Protein AF-A0A165P444-F1 (afdb_monomer_lite)

Radius of gyration: 19.52 Å; chains: 1; bounding box: 48×41×63 Å

Secondary structure (DSSP, 8-state):
---------SSPPP-PPTT--TTTTS-SS-S---PPPPPPTT------EEEEEEEEEEEE--SS-EEESS--PBEE--PPTTPPPPPP-SEEES-HHHHH-TT-TTHHHHHHHHHH-TT--GGG-SEEEEHHHHHHHHHHHHHTTSTTSS---EEEEEEETTEEEEEEE-S-SEEE--STTGGGHHHHHHHHEE-TTS-STTEEEEEEEEEEEETTEEEEEEEE--B-

Foldseek 3Di:
DDDDDPPPQPQDFPCPDQPDDQQPPHDPDDPDDDDQDDDPDPDDDFDWDDKDFQWKWFFWRDPAGDIDTRHAAWAFPPDDPPDDFDFADFKDFPQVLCRRPVPCSCVVVVVNNCVHPVPDDPVQAAEEEAPVLVVLVVQSNVQRPDVPSHDDWDWDWDDDNNHIYTHTDDSDRMDTDPDRCVRRVVRCLVVRTAGPVRDPNTGDWMKIWIWIDGPNGIYTYIDTDSHD

Sequence (228 aa):
MSGYTAHQSRLRPPQFALDEDVFIGLENRPIRHFAVPEAPGATRQRYLAGLQTVSSYSWIDAEVPTIAVPGMPRVWTDPPPGIALERDGNEAVKDQNTLMTPRFPLLALVASVRAYRPNFAFNEVNIVTTRNSLRKLLRFIRGSGRPGAVADFRLDVDVTGKSVLLTRRELRIVEHYKSRSMRVAQSFERVCTLPADGDYATHMSHHRVVKYRFGGLNILMRFETDAC

pLDDT: mean 83.0, std 17.08, range [27.23, 98.62]

Organism: NCBI:txid1314781

Structure (mmCIF, N/CA/C/O backbone):
data_AF-A0A165P444-F1
#
_entry.id   AF-A0A165P444-F1
#
loop_
_atom_site.group_PDB
_atom_site.id
_atom_site.type_symbol
_atom_site.label_atom_id
_atom_site.label_alt_id
_atom_site.label_comp_id
_atom_site.label_asym_id
_atom_site.label_entity_id
_atom_site.label_seq_id
_atom_site.pdbx_PDB_ins_code
_atom_site.Cartn_x
_atom_site.Cartn_y
_atom_site.Cartn_z
_atom_site.occupancy
_atom_site.B_iso_or_equiv
_atom_site.auth_seq_id
_atom_site.auth_comp_id
_atom_site.auth_asym_id
_atom_site.auth_atom_id
_atom_site.pdbx_PDB_model_num
ATOM 1 N N . MET A 1 1 ? 18.717 4.086 -33.364 1.00 29.91 1 MET A N 1
ATOM 2 C CA . MET A 1 1 ? 18.305 5.288 -32.607 1.00 29.91 1 MET A CA 1
ATOM 3 C C . MET A 1 1 ? 16.788 5.334 -32.602 1.00 29.91 1 MET A C 1
ATOM 5 O O . MET A 1 1 ? 16.202 5.804 -33.563 1.00 29.91 1 MET A O 1
ATOM 9 N N . SER A 1 2 ? 16.161 4.760 -31.579 1.00 27.23 2 SER A N 1
ATOM 10 C CA . SER A 1 2 ? 14.713 4.839 -31.375 1.00 27.23 2 SER A CA 1
ATOM 11 C C . SER A 1 2 ? 14.513 5.573 -30.059 1.00 27.23 2 SER A C 1
ATOM 13 O O . SER A 1 2 ? 14.797 5.021 -29.000 1.00 27.23 2 SER A O 1
ATOM 15 N N . GLY A 1 3 ? 14.159 6.855 -30.139 1.00 28.25 3 GLY A N 1
ATOM 16 C CA . GLY A 1 3 ? 13.828 7.657 -28.969 1.00 28.25 3 GLY A CA 1
ATOM 17 C C . GLY A 1 3 ? 12.508 7.163 -28.398 1.00 28.25 3 GLY A C 1
ATOM 18 O O . GLY A 1 3 ? 11.485 7.258 -29.070 1.00 28.25 3 GLY A O 1
ATOM 19 N N . TYR A 1 4 ? 12.539 6.602 -27.192 1.00 33.53 4 TYR A N 1
ATOM 20 C CA . TYR A 1 4 ? 11.337 6.134 -26.516 1.00 33.53 4 TYR A CA 1
ATOM 21 C C . TYR A 1 4 ? 10.953 7.132 -25.429 1.00 33.53 4 TYR A C 1
ATOM 23 O O . TYR A 1 4 ? 11.637 7.302 -24.419 1.00 33.53 4 TYR A O 1
ATOM 31 N N . THR A 1 5 ? 9.874 7.853 -25.708 1.00 29.03 5 THR A N 1
ATOM 32 C CA . THR A 1 5 ? 9.229 8.818 -24.827 1.00 29.03 5 THR A CA 1
ATOM 33 C C . THR A 1 5 ? 8.802 8.108 -23.549 1.00 29.03 5 THR A C 1
ATOM 35 O O . THR A 1 5 ? 8.165 7.058 -23.605 1.00 29.03 5 THR A O 1
ATOM 38 N N . ALA A 1 6 ? 9.142 8.675 -22.391 1.00 32.75 6 ALA A N 1
ATOM 39 C CA . ALA A 1 6 ? 8.605 8.223 -21.117 1.00 32.75 6 ALA A CA 1
ATOM 40 C C . ALA A 1 6 ? 7.076 8.144 -21.237 1.00 32.75 6 ALA A C 1
ATOM 42 O O . ALA A 1 6 ? 6.427 9.173 -21.433 1.00 32.75 6 ALA A O 1
ATOM 43 N N . HIS A 1 7 ? 6.508 6.939 -21.144 1.00 38.91 7 HIS A N 1
ATOM 44 C CA . HIS A 1 7 ? 5.069 6.757 -20.981 1.00 38.91 7 HIS A CA 1
ATOM 45 C C . HIS A 1 7 ? 4.691 7.266 -19.588 1.00 38.91 7 HIS A C 1
ATOM 47 O O . HIS A 1 7 ? 4.503 6.515 -18.635 1.00 38.91 7 HIS A O 1
ATOM 53 N N . GLN A 1 8 ? 4.633 8.591 -19.463 1.00 40.06 8 GLN A N 1
ATOM 54 C CA . GLN A 1 8 ? 3.798 9.246 -18.479 1.00 40.06 8 GLN A CA 1
ATOM 55 C C . GLN A 1 8 ? 2.385 8.736 -18.744 1.00 40.06 8 GLN A C 1
ATOM 57 O O . GLN A 1 8 ? 1.903 8.799 -19.876 1.00 40.06 8 GLN A O 1
ATOM 62 N N . SER A 1 9 ? 1.753 8.177 -17.716 1.00 43.50 9 SER A N 1
ATOM 63 C CA . SER A 1 9 ? 0.341 7.817 -17.742 1.00 43.50 9 SER A CA 1
ATOM 64 C C . SER A 1 9 ? -0.457 8.896 -18.477 1.00 43.50 9 SER A C 1
ATOM 66 O O . SER A 1 9 ? -0.337 10.075 -18.142 1.00 43.50 9 SER A O 1
ATOM 68 N N . ARG A 1 10 ? -1.295 8.517 -19.455 1.00 46.09 10 ARG A N 1
ATOM 69 C CA . ARG A 1 10 ? -2.181 9.469 -20.167 1.00 46.09 10 ARG A CA 1
ATOM 70 C C . ARG A 1 10 ? -3.089 10.249 -19.209 1.00 46.09 10 ARG A C 1
ATOM 72 O O . ARG A 1 10 ? -3.616 11.304 -19.550 1.00 46.09 10 ARG A O 1
ATOM 79 N N . LEU A 1 11 ? -3.237 9.740 -17.991 1.00 44.47 11 LEU A N 1
ATOM 80 C CA . LEU A 1 11 ? -3.833 10.423 -16.861 1.00 44.47 11 LEU A CA 1
ATOM 81 C C . LEU A 1 11 ? -2.859 11.487 -16.341 1.00 44.47 11 LEU A C 1
ATOM 83 O O . LEU A 1 11 ? -1.896 11.182 -15.633 1.00 44.47 11 LEU A O 1
ATOM 87 N N . ARG A 1 12 ? -3.132 12.755 -16.678 1.00 43.25 12 ARG A N 1
ATOM 88 C CA . ARG A 1 12 ? -2.560 13.877 -15.928 1.00 43.25 12 ARG A CA 1
ATOM 89 C C . ARG A 1 12 ? -2.976 13.702 -14.467 1.00 43.25 12 ARG A C 1
ATOM 91 O O . ARG A 1 12 ? -4.163 13.464 -14.221 1.00 43.25 12 ARG A O 1
ATOM 98 N N . PRO A 1 13 ? -2.053 13.834 -13.499 1.00 44.84 13 PRO A N 1
ATOM 99 C CA . PRO A 1 13 ? -2.452 13.947 -12.110 1.00 44.84 13 PRO A CA 1
ATOM 100 C C . PRO A 1 13 ? -3.515 15.035 -12.005 1.00 44.84 13 PRO A C 1
ATOM 102 O O . PRO A 1 13 ? -3.372 16.067 -12.672 1.00 44.84 13 PRO A O 1
ATOM 105 N N . PRO A 1 14 ? -4.570 14.848 -11.194 1.00 43.53 14 PRO A N 1
ATOM 106 C CA . PRO A 1 14 ? -5.369 15.991 -10.798 1.00 43.53 14 PRO A CA 1
ATOM 107 C C . PRO A 1 14 ? -4.390 17.056 -10.301 1.00 43.53 14 PRO A C 1
ATOM 109 O O . PRO A 1 14 ? -3.465 16.730 -9.549 1.00 43.53 14 PRO A O 1
ATOM 112 N N . GLN A 1 15 ? -4.559 18.300 -10.749 1.00 41.94 15 GLN A N 1
ATOM 113 C CA . GLN A 1 15 ? -3.920 19.448 -10.114 1.00 41.94 15 GLN A CA 1
ATOM 114 C C . GLN A 1 15 ? -4.502 19.549 -8.701 1.00 41.94 15 GLN A C 1
ATOM 116 O O . GLN A 1 15 ? -5.417 20.319 -8.436 1.00 41.94 15 GLN A O 1
ATOM 121 N N . PHE A 1 16 ? -4.014 18.711 -7.791 1.00 43.66 16 PHE A N 1
ATOM 122 C CA . PHE A 1 16 ? -4.037 19.050 -6.385 1.00 43.66 16 PHE A CA 1
ATOM 123 C C . PHE A 1 16 ? -3.114 20.247 -6.269 1.00 43.66 16 PHE A C 1
ATOM 125 O O . PHE A 1 16 ? -1.981 20.194 -6.762 1.00 43.66 16 PHE A O 1
ATOM 132 N N . ALA A 1 17 ? -3.663 21.346 -5.757 1.00 41.62 17 ALA A N 1
ATOM 133 C CA . ALA A 1 17 ? -2.942 22.591 -5.627 1.00 41.62 17 ALA A CA 1
ATOM 134 C C . ALA A 1 17 ? -1.593 22.287 -4.973 1.00 41.62 17 ALA A C 1
ATOM 136 O O . ALA A 1 17 ? -1.495 21.608 -3.952 1.00 41.62 17 ALA A O 1
ATOM 137 N N . LEU A 1 18 ? -0.532 22.709 -5.648 1.00 41.62 18 LEU A N 1
ATOM 138 C CA . LEU A 1 18 ? 0.793 22.714 -5.064 1.00 41.62 18 LEU A CA 1
ATOM 139 C C . LEU A 1 18 ? 0.696 23.617 -3.825 1.00 41.62 18 LEU A C 1
ATOM 141 O O . LEU A 1 18 ? 0.193 24.729 -3.942 1.00 41.62 18 LEU A O 1
ATOM 145 N N . ASP A 1 19 ? 1.134 23.095 -2.675 1.00 44.53 19 ASP A N 1
ATOM 146 C CA . ASP A 1 19 ? 1.274 23.777 -1.369 1.00 44.53 19 ASP A CA 1
ATOM 147 C C . ASP A 1 19 ? 0.205 23.495 -0.295 1.00 44.53 19 ASP A C 1
ATOM 149 O O . ASP A 1 19 ? -0.117 24.353 0.523 1.00 44.53 19 ASP A O 1
ATOM 153 N N . GLU A 1 20 ? -0.303 22.264 -0.219 1.00 55.62 20 GLU A N 1
ATOM 154 C CA . GLU A 1 20 ? -1.231 21.886 0.853 1.00 55.62 20 GLU A CA 1
ATOM 155 C C . GLU A 1 20 ? -0.499 21.506 2.151 1.00 55.62 20 GLU A C 1
ATOM 157 O O . GLU A 1 20 ? 0.340 20.604 2.196 1.00 55.62 20 GLU A O 1
ATOM 162 N N . ASP A 1 21 ? -0.847 22.208 3.225 1.00 74.38 21 ASP A N 1
ATOM 163 C CA . ASP A 1 21 ? -0.636 21.793 4.608 1.00 74.38 21 ASP A CA 1
ATOM 164 C C . ASP A 1 21 ? -1.377 20.461 4.870 1.00 74.38 21 ASP A C 1
ATOM 166 O O . ASP A 1 21 ? -2.453 20.210 4.315 1.00 74.38 21 ASP A O 1
ATOM 170 N N . VAL A 1 22 ? -0.845 19.602 5.749 1.00 82.44 22 VAL A N 1
ATOM 171 C CA . VAL A 1 22 ? -1.516 18.357 6.169 1.00 82.44 22 VAL A CA 1
ATOM 172 C C . VAL A 1 22 ? -2.916 18.622 6.728 1.00 82.44 22 VAL A C 1
ATOM 174 O O . VAL A 1 22 ? -3.758 17.724 6.698 1.00 82.44 22 VAL A O 1
ATOM 177 N N . PHE A 1 23 ? -3.188 19.847 7.181 1.00 86.06 23 PHE A N 1
ATOM 178 C CA . PHE A 1 23 ? -4.468 20.274 7.736 1.00 86.06 23 PHE A CA 1
ATOM 179 C C . PHE A 1 23 ? -5.518 20.733 6.711 1.00 86.06 23 PHE A C 1
ATOM 181 O O . PHE A 1 23 ? -6.617 21.103 7.117 1.00 86.06 23 PHE A O 1
ATOM 188 N N . ILE A 1 24 ? -5.258 20.691 5.399 1.00 84.75 24 ILE A N 1
ATOM 189 C CA . ILE A 1 24 ? -6.220 21.212 4.412 1.00 84.75 24 ILE A CA 1
ATOM 190 C C . ILE A 1 24 ? -7.625 20.591 4.531 1.00 84.75 24 ILE A C 1
ATOM 192 O O . ILE A 1 24 ? -7.795 19.372 4.599 1.00 84.75 24 ILE A O 1
ATOM 196 N N . GLY A 1 25 ? -8.663 21.428 4.525 1.00 85.38 25 GLY A N 1
ATOM 197 C CA . GLY A 1 25 ? -10.053 20.973 4.636 1.00 85.38 25 GLY A CA 1
ATOM 198 C C . GLY A 1 25 ? -10.421 20.404 6.012 1.00 85.38 25 GLY A C 1
ATOM 199 O O . GLY A 1 25 ? -11.484 19.802 6.144 1.00 85.38 25 GLY A O 1
ATOM 200 N N . LEU A 1 26 ? -9.557 20.569 7.018 1.00 88.31 26 LEU A N 1
ATOM 201 C CA . LEU A 1 26 ? -9.871 20.335 8.424 1.00 88.31 26 LEU A CA 1
ATOM 202 C C . LEU A 1 26 ? -10.154 21.668 9.122 1.00 88.31 26 LEU A C 1
ATOM 204 O O . LEU A 1 26 ? -9.754 22.735 8.659 1.00 88.31 26 LEU A O 1
ATOM 208 N N . GLU A 1 27 ? -10.837 21.603 10.260 1.00 89.25 27 GLU A N 1
ATOM 209 C CA . GLU A 1 27 ? -10.982 22.760 11.139 1.00 89.25 27 GLU A CA 1
ATOM 210 C C . GLU A 1 27 ? -9.622 23.173 11.726 1.00 89.25 27 GLU A C 1
ATOM 212 O O . GLU A 1 27 ? -8.783 22.330 12.047 1.00 89.25 27 GLU A O 1
ATOM 217 N N . ASN A 1 28 ? -9.428 24.477 11.942 1.00 83.50 28 ASN A N 1
ATOM 218 C CA . ASN A 1 28 ? -8.164 25.042 12.438 1.00 83.50 28 ASN A CA 1
ATOM 219 C C . ASN A 1 28 ? -7.792 24.598 13.864 1.00 83.50 28 ASN A C 1
ATOM 221 O O . ASN A 1 28 ? -6.679 24.861 14.319 1.00 83.50 28 ASN A O 1
ATOM 225 N N . ARG A 1 29 ? -8.717 23.968 14.602 1.00 89.25 29 ARG A N 1
ATOM 226 C CA . ARG A 1 29 ? -8.486 23.509 15.971 1.00 89.25 29 ARG A CA 1
ATOM 227 C C . ARG A 1 29 ? -8.644 21.990 16.061 1.00 89.25 29 ARG A C 1
ATOM 229 O O . ARG A 1 29 ? -9.708 21.470 15.736 1.00 89.25 29 ARG A O 1
ATOM 236 N N . PRO A 1 30 ? -7.634 21.266 16.569 1.00 91.56 30 PRO A N 1
ATOM 237 C CA . PRO A 1 30 ? -7.755 19.833 16.784 1.00 91.56 30 PRO A CA 1
ATOM 238 C C . PRO A 1 30 ? -8.797 19.540 17.868 1.00 91.56 30 PRO A C 1
ATOM 240 O O . PRO A 1 30 ? -8.764 20.108 18.960 1.00 91.56 30 PRO A O 1
ATOM 243 N N . ILE A 1 31 ? -9.685 18.588 17.582 1.00 93.81 31 ILE A N 1
ATOM 244 C CA . ILE A 1 31 ? -10.665 18.073 18.552 1.00 93.81 31 ILE A CA 1
ATOM 245 C C . ILE A 1 31 ? -9.950 17.359 19.707 1.00 93.81 31 ILE A C 1
ATOM 247 O O . ILE A 1 31 ? -10.400 17.387 20.853 1.00 93.81 31 ILE A O 1
ATOM 251 N N . ARG A 1 32 ? -8.831 16.687 19.410 1.00 93.06 32 ARG A N 1
ATOM 252 C CA . ARG A 1 32 ? -8.050 15.939 20.392 1.00 93.06 32 ARG A CA 1
ATOM 253 C C . ARG A 1 32 ? -6.591 15.826 19.974 1.00 93.06 32 ARG A C 1
ATOM 255 O O . ARG A 1 32 ? -6.292 15.562 18.813 1.00 93.06 32 ARG A O 1
ATOM 262 N N . HIS A 1 33 ? -5.706 15.942 20.958 1.00 89.69 33 HIS A N 1
ATOM 263 C CA . HIS A 1 33 ? -4.299 15.587 20.826 1.00 89.69 33 HIS A CA 1
ATOM 264 C C . HIS A 1 33 ? -4.051 14.207 21.427 1.00 89.69 33 HIS A C 1
ATOM 266 O O . HIS A 1 33 ? -4.553 13.892 22.507 1.00 89.69 33 HIS A O 1
ATOM 272 N N . PHE A 1 34 ? -3.252 13.401 20.738 1.00 85.31 34 PHE A N 1
ATOM 273 C CA . PHE A 1 34 ? -2.780 12.119 21.241 1.00 85.31 34 PHE A CA 1
ATOM 274 C C . PHE A 1 34 ? -1.269 12.202 21.436 1.00 85.31 34 PHE A C 1
ATOM 276 O O . PHE A 1 34 ? -0.535 12.476 20.488 1.00 85.31 34 PHE A O 1
ATOM 283 N N . ALA A 1 35 ? -0.810 11.965 22.664 1.00 83.94 35 ALA A N 1
ATOM 284 C CA . ALA A 1 35 ? 0.600 11.707 22.914 1.00 83.94 35 ALA A CA 1
ATOM 285 C C . ALA A 1 35 ? 0.969 10.317 22.379 1.00 83.94 35 ALA A C 1
ATOM 287 O O . ALA A 1 35 ? 0.102 9.445 22.251 1.00 83.94 35 ALA A O 1
ATOM 288 N N . VAL A 1 36 ? 2.252 10.093 22.084 1.00 81.88 36 VAL A N 1
ATOM 289 C CA . VAL A 1 36 ? 2.702 8.724 21.826 1.00 81.88 36 VAL A CA 1
ATOM 290 C C . VAL A 1 36 ? 2.510 7.912 23.104 1.00 81.88 36 VAL A C 1
ATOM 292 O O . VAL A 1 36 ? 2.985 8.341 24.156 1.00 81.88 36 VAL A O 1
ATOM 295 N N . PRO A 1 37 ? 1.794 6.775 23.041 1.00 77.31 37 PRO A N 1
ATOM 296 C CA . PRO A 1 37 ? 1.599 5.938 24.212 1.00 77.31 37 PRO A CA 1
ATOM 297 C C . PRO A 1 37 ? 2.946 5.458 24.749 1.00 77.31 37 PRO A C 1
ATOM 299 O O . PRO A 1 37 ? 3.805 5.044 23.965 1.00 77.31 37 PRO A O 1
ATOM 302 N N . GLU A 1 38 ? 3.111 5.452 26.071 1.00 74.56 38 GLU A N 1
ATOM 303 C CA . GLU A 1 38 ? 4.236 4.752 26.684 1.00 74.56 38 GLU A CA 1
ATOM 304 C C . GLU A 1 38 ? 4.218 3.283 26.251 1.00 74.56 38 GLU A C 1
ATOM 306 O O . GLU A 1 38 ? 3.156 2.657 26.131 1.00 74.56 38 GLU A O 1
ATOM 311 N N . ALA A 1 39 ? 5.403 2.731 25.976 1.00 69.06 39 ALA A N 1
ATOM 312 C CA . ALA A 1 39 ? 5.514 1.313 25.682 1.00 69.06 39 ALA A CA 1
ATOM 313 C C . ALA A 1 39 ? 4.955 0.542 26.889 1.00 69.06 39 ALA A C 1
ATOM 315 O O . ALA A 1 39 ? 5.426 0.768 28.005 1.00 69.06 39 ALA A O 1
ATOM 316 N N . PRO A 1 40 ? 3.966 -0.351 26.706 1.00 61.00 40 PRO A N 1
ATOM 317 C CA . PRO A 1 40 ? 3.438 -1.125 27.816 1.00 61.00 40 PRO A CA 1
ATOM 318 C C . PRO A 1 40 ? 4.590 -1.858 28.508 1.00 61.00 40 PRO A C 1
ATOM 320 O O . PRO A 1 40 ? 5.322 -2.602 27.848 1.00 61.00 40 PRO A O 1
ATOM 323 N N . GLY A 1 41 ? 4.763 -1.641 29.816 1.00 56.19 41 GLY A N 1
ATOM 324 C CA . GLY A 1 41 ? 5.715 -2.404 30.620 1.00 56.19 41 GLY A CA 1
ATOM 325 C C . GLY A 1 41 ? 5.455 -3.894 30.407 1.00 56.19 41 GLY A C 1
ATOM 326 O O . GLY A 1 41 ? 4.334 -4.348 30.631 1.00 56.19 41 GLY A O 1
ATOM 327 N N . ALA A 1 42 ? 6.451 -4.601 29.859 1.00 61.41 42 ALA A N 1
ATOM 328 C CA . ALA A 1 42 ? 6.455 -6.026 29.511 1.00 61.41 42 ALA A CA 1
ATOM 329 C C . ALA A 1 42 ? 5.056 -6.681 29.426 1.00 61.41 42 ALA A C 1
ATOM 331 O O . ALA A 1 42 ? 4.692 -7.497 30.269 1.00 61.41 42 ALA A O 1
ATOM 332 N N . THR A 1 43 ? 4.236 -6.325 28.429 1.00 55.84 43 THR A N 1
ATOM 333 C CA . THR A 1 43 ? 2.890 -6.909 28.287 1.00 55.84 43 THR A CA 1
ATOM 334 C C . THR A 1 43 ? 2.722 -7.640 26.961 1.00 55.84 43 THR A C 1
ATOM 336 O O . THR A 1 43 ? 2.952 -7.069 25.898 1.00 55.84 43 THR A O 1
ATOM 339 N N . ARG A 1 44 ? 2.312 -8.917 27.077 1.00 57.97 44 ARG A N 1
ATOM 340 C CA . ARG A 1 44 ? 1.916 -9.898 26.046 1.00 57.97 44 ARG A CA 1
ATOM 341 C C . ARG A 1 44 ? 2.372 -9.574 24.626 1.00 57.97 44 ARG A C 1
ATOM 343 O O . ARG A 1 44 ? 1.787 -8.736 23.944 1.00 57.97 44 ARG A O 1
ATOM 350 N N . GLN A 1 45 ? 3.331 -10.364 24.157 1.00 57.16 45 GLN A N 1
ATOM 351 C CA . GLN A 1 45 ? 3.761 -10.447 22.767 1.00 57.16 45 GLN A CA 1
ATOM 352 C C . GLN A 1 45 ? 2.533 -10.432 21.834 1.00 57.16 45 GLN A C 1
ATOM 354 O O . GLN A 1 45 ? 1.734 -11.368 21.786 1.00 57.16 45 GLN A O 1
ATOM 359 N N . ARG A 1 46 ? 2.312 -9.296 21.161 1.00 65.38 46 ARG A N 1
ATOM 360 C CA . ARG A 1 46 ? 1.210 -9.117 20.210 1.00 65.38 46 ARG A CA 1
ATOM 361 C C . ARG A 1 46 ? 1.669 -9.691 18.884 1.00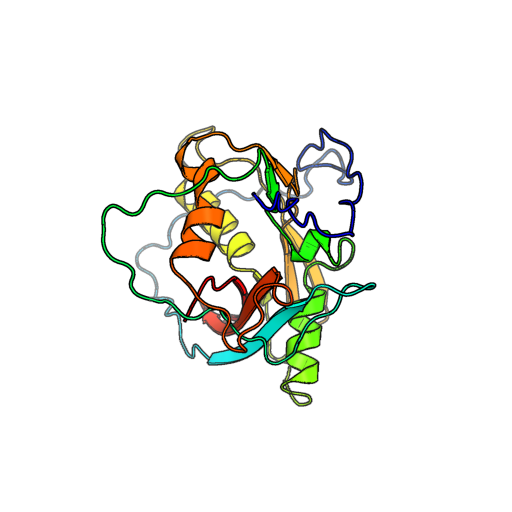 65.38 46 ARG A C 1
ATOM 363 O O . ARG A 1 46 ? 2.214 -8.977 18.047 1.00 65.38 46 ARG A O 1
ATOM 370 N N . TYR A 1 47 ? 1.508 -10.998 18.733 1.00 73.00 47 TYR A N 1
ATOM 371 C CA . TYR A 1 47 ? 1.955 -11.686 17.534 1.00 73.00 47 TYR A CA 1
ATOM 372 C C . TYR A 1 47 ? 1.149 -11.230 16.319 1.00 73.00 47 TYR A C 1
ATOM 374 O O . TYR A 1 47 ? -0.082 -11.144 16.358 1.00 73.00 47 TYR A O 1
ATOM 382 N N . LEU A 1 48 ? 1.869 -10.958 15.234 1.00 86.44 48 LEU A N 1
ATOM 383 C CA . LEU A 1 48 ? 1.299 -11.026 13.901 1.00 86.44 48 LEU A CA 1
ATOM 384 C C . LEU A 1 48 ? 0.994 -12.501 13.635 1.00 86.44 48 LEU A C 1
ATOM 386 O O . LEU A 1 48 ? 1.877 -13.344 13.773 1.00 86.44 48 LEU A O 1
ATOM 390 N N . ALA A 1 49 ? -0.252 -12.815 13.303 1.00 92.19 49 ALA A N 1
ATOM 391 C CA . ALA A 1 49 ? -0.687 -14.191 13.094 1.00 92.19 49 ALA A CA 1
ATOM 392 C C . ALA A 1 49 ? -1.629 -14.305 11.896 1.00 92.19 49 ALA A C 1
ATOM 394 O O . ALA A 1 49 ? -2.297 -13.337 11.521 1.00 92.19 49 ALA A O 1
ATOM 395 N N . GLY A 1 50 ? -1.698 -15.509 11.322 1.00 93.44 50 GLY A N 1
ATOM 396 C CA . GLY A 1 50 ? -2.660 -15.843 10.271 1.00 93.44 50 GLY A CA 1
ATOM 397 C C . GLY A 1 50 ? -2.517 -14.984 9.017 1.00 93.44 50 GLY A C 1
ATOM 398 O O . GLY A 1 50 ? -3.526 -14.535 8.480 1.00 93.44 50 GLY A O 1
ATOM 399 N N . LEU A 1 51 ? -1.280 -14.708 8.585 1.00 96.00 51 LEU A N 1
ATOM 400 C CA . LEU A 1 51 ? -1.038 -14.006 7.328 1.00 96.00 51 LEU A CA 1
ATOM 401 C C . LEU A 1 51 ? -1.589 -14.833 6.164 1.00 96.00 51 LEU A C 1
ATOM 403 O O . LEU A 1 51 ? -1.181 -15.971 5.950 1.00 96.00 51 LEU A O 1
ATOM 407 N N . GLN A 1 52 ? -2.491 -14.232 5.400 1.00 96.69 52 GLN A N 1
ATOM 408 C CA . GLN A 1 52 ? -3.124 -14.847 4.248 1.00 96.69 52 GLN A CA 1
ATOM 409 C C . GLN A 1 52 ? -3.142 -13.869 3.076 1.00 96.69 52 GLN A C 1
ATOM 411 O O . GLN A 1 52 ? -3.598 -12.734 3.213 1.00 96.69 52 GLN A O 1
ATOM 416 N N . THR A 1 53 ? -2.737 -14.334 1.896 1.00 96.94 53 THR A N 1
ATOM 417 C CA . THR A 1 53 ? -2.997 -13.624 0.638 1.00 96.94 53 THR A CA 1
ATOM 418 C C . THR A 1 53 ? -4.480 -13.730 0.289 1.00 96.94 53 THR A C 1
ATOM 420 O O . THR A 1 53 ? -5.038 -14.828 0.185 1.00 96.94 53 THR A O 1
ATOM 423 N N . VAL A 1 54 ? -5.133 -12.579 0.135 1.00 98.25 54 VAL A N 1
ATOM 424 C CA . VAL A 1 54 ? -6.569 -12.474 -0.159 1.00 98.25 54 VAL A CA 1
ATOM 425 C C . VAL A 1 54 ? -6.790 -12.290 -1.651 1.00 98.25 54 VAL A C 1
ATOM 427 O O . VAL A 1 54 ? -7.567 -13.040 -2.233 1.00 98.25 54 VAL A O 1
ATOM 430 N N . SER A 1 55 ? -6.100 -11.326 -2.254 1.00 98.44 55 SER A N 1
ATOM 431 C CA . SER A 1 55 ? -6.143 -11.030 -3.687 1.00 98.44 55 SER A CA 1
ATOM 432 C C . SER A 1 55 ? -4.844 -10.348 -4.129 1.00 98.44 55 SER A C 1
ATOM 434 O O . SER A 1 55 ? -3.974 -10.023 -3.313 1.00 98.44 55 SER A O 1
ATOM 436 N N . SER A 1 56 ? -4.722 -10.109 -5.428 1.00 97.50 56 SER A N 1
ATOM 437 C CA . SER A 1 56 ? -3.728 -9.215 -6.015 1.00 97.50 56 SER A CA 1
ATOM 438 C C . SER A 1 56 ? -4.352 -8.466 -7.187 1.00 97.50 56 SER A C 1
ATOM 440 O O . SER A 1 56 ? -5.382 -8.888 -7.717 1.00 97.50 56 SER A O 1
ATOM 442 N N . TYR A 1 57 ? -3.737 -7.363 -7.595 1.00 96.62 57 TYR A N 1
ATOM 443 C CA . TYR A 1 57 ? -4.122 -6.651 -8.805 1.00 96.62 57 TYR A CA 1
ATOM 444 C C . TYR A 1 57 ? -2.951 -5.879 -9.402 1.00 96.62 57 TYR A C 1
ATOM 446 O O . TYR A 1 57 ? -2.037 -5.481 -8.680 1.00 96.62 57 TYR A O 1
ATOM 454 N N . SER A 1 58 ? -2.998 -5.657 -10.711 1.00 94.44 58 SER A N 1
ATOM 455 C CA . SER A 1 58 ? -2.062 -4.779 -11.415 1.00 94.44 58 SER A CA 1
ATOM 456 C C . SER A 1 58 ? -2.839 -3.647 -12.073 1.00 94.44 58 SER A C 1
ATOM 458 O O . SER A 1 58 ? -3.908 -3.887 -12.631 1.00 94.44 58 SER A O 1
ATOM 460 N N . TRP A 1 59 ? -2.339 -2.415 -11.985 1.00 93.00 59 TRP A N 1
ATOM 461 C CA . TRP A 1 59 ? -2.864 -1.319 -12.804 1.00 93.00 59 TRP A CA 1
ATOM 462 C C . TRP A 1 59 ? -2.415 -1.516 -14.245 1.00 93.00 59 TRP A C 1
ATOM 464 O O . TRP A 1 59 ? -1.222 -1.747 -14.461 1.00 93.00 59 TRP A O 1
ATOM 474 N N . ILE A 1 60 ? -3.350 -1.396 -15.189 1.00 90.06 60 ILE A N 1
ATOM 475 C CA . ILE A 1 60 ? -3.050 -1.528 -16.615 1.00 90.06 60 ILE A CA 1
ATOM 476 C C . ILE A 1 60 ? -3.244 -0.221 -17.379 1.00 90.06 60 ILE A C 1
ATOM 478 O O . ILE A 1 60 ? -4.103 0.583 -17.007 1.00 90.06 60 ILE A O 1
ATOM 482 N N . ASP A 1 61 ? -2.441 -0.003 -18.426 1.00 86.12 61 ASP A N 1
ATOM 483 C CA . ASP A 1 61 ? -2.607 1.159 -19.310 1.00 86.12 61 ASP A CA 1
ATOM 484 C C . ASP A 1 61 ? -3.897 1.000 -20.124 1.00 86.12 61 ASP A C 1
ATOM 486 O O . ASP A 1 61 ? -3.997 0.182 -21.037 1.00 86.12 61 ASP A O 1
ATOM 490 N N . ALA A 1 62 ? -4.915 1.760 -19.737 1.00 86.69 62 ALA A N 1
ATOM 491 C CA . ALA A 1 62 ? -6.238 1.757 -20.336 1.00 86.69 62 ALA A CA 1
ATOM 492 C C . ALA A 1 62 ? -6.813 3.178 -20.316 1.00 86.69 62 ALA A C 1
ATOM 494 O O . ALA A 1 62 ? -6.384 4.031 -19.538 1.00 86.69 62 ALA A O 1
ATOM 495 N N . GLU A 1 63 ? -7.812 3.432 -21.163 1.00 87.69 63 GLU A N 1
ATOM 496 C CA . GLU A 1 63 ? -8.450 4.751 -21.283 1.00 87.69 63 GLU A CA 1
ATOM 497 C C . GLU A 1 63 ? -9.082 5.226 -19.966 1.00 87.69 63 GLU A C 1
ATOM 499 O O . GLU A 1 63 ? -9.042 6.410 -19.631 1.00 87.69 63 GLU A O 1
ATOM 504 N N . VAL A 1 64 ? -9.618 4.287 -19.188 1.00 89.81 64 VAL A N 1
ATOM 505 C CA . VAL A 1 64 ? -10.172 4.532 -17.857 1.00 89.81 64 VAL A CA 1
ATOM 506 C C . VAL A 1 64 ? -9.368 3.771 -16.803 1.00 89.81 64 VAL A C 1
ATOM 508 O O . VAL A 1 64 ? -8.795 2.724 -17.123 1.00 89.81 64 VAL A O 1
ATOM 511 N N . PRO A 1 65 ? -9.330 4.237 -15.537 1.00 92.25 65 PRO A N 1
ATOM 512 C CA . PRO A 1 65 ? -8.646 3.528 -14.461 1.00 92.25 65 PRO A CA 1
ATOM 513 C C . PRO A 1 65 ? -9.083 2.061 -14.355 1.00 92.25 65 PRO A C 1
ATOM 515 O O . PRO A 1 65 ? -10.180 1.762 -13.885 1.00 92.25 65 PRO A O 1
ATOM 518 N N . THR A 1 66 ? -8.201 1.148 -14.768 1.00 93.31 66 THR A N 1
ATOM 519 C CA . THR A 1 66 ? -8.506 -0.281 -14.905 1.00 93.31 66 THR A CA 1
ATOM 520 C C . THR A 1 66 ? -7.462 -1.128 -14.190 1.00 93.31 66 THR A C 1
ATOM 522 O O . THR A 1 66 ? -6.264 -0.843 -14.240 1.00 93.31 66 THR A O 1
ATOM 525 N N . ILE A 1 67 ? -7.924 -2.185 -13.520 1.00 95.00 67 ILE A N 1
ATOM 526 C CA . ILE A 1 67 ? -7.063 -3.166 -12.859 1.00 95.00 67 ILE A CA 1
ATOM 527 C C . ILE A 1 67 ? -7.279 -4.560 -13.446 1.00 95.00 67 ILE A C 1
ATOM 529 O O . ILE A 1 67 ? -8.415 -4.967 -13.684 1.00 95.00 67 ILE A O 1
ATOM 533 N N . ALA A 1 68 ? -6.194 -5.309 -13.612 1.00 94.31 68 ALA A N 1
ATOM 534 C CA . ALA A 1 68 ? -6.232 -6.747 -13.852 1.00 94.31 68 ALA A CA 1
ATOM 535 C C . ALA A 1 68 ? -6.304 -7.492 -12.511 1.00 94.31 68 ALA A C 1
ATOM 537 O O . ALA A 1 68 ? -5.572 -7.154 -11.575 1.00 94.31 68 ALA A O 1
ATOM 538 N N . VAL A 1 69 ? -7.187 -8.491 -12.408 1.00 95.94 69 VAL A N 1
ATOM 539 C CA . VAL A 1 69 ? -7.406 -9.294 -11.193 1.00 95.94 69 VAL A CA 1
ATOM 540 C C . VAL A 1 69 ? -7.515 -10.785 -11.569 1.00 95.94 69 VAL A C 1
ATOM 542 O O . VAL A 1 69 ? -8.424 -11.130 -12.319 1.00 95.94 69 VAL A O 1
ATOM 545 N N . PRO A 1 70 ? -6.663 -11.682 -11.031 1.00 94.25 70 PRO A N 1
ATOM 546 C CA . PRO A 1 70 ? -5.487 -11.367 -10.227 1.00 94.25 70 PRO A CA 1
ATOM 547 C C . PRO A 1 70 ? -4.462 -10.568 -11.040 1.00 94.25 70 PRO A C 1
ATOM 549 O O . PRO A 1 70 ? -4.362 -10.702 -12.256 1.00 94.25 70 PRO A O 1
ATOM 552 N N . GLY A 1 71 ? -3.702 -9.723 -10.353 1.00 91.56 71 GLY A N 1
ATOM 553 C CA . GLY A 1 71 ? -2.572 -9.037 -10.970 1.00 91.56 71 GLY A CA 1
ATOM 554 C C . GLY A 1 71 ? -1.379 -9.968 -11.134 1.00 91.56 71 GLY A C 1
ATOM 555 O O . GLY A 1 71 ? -1.236 -10.932 -10.374 1.00 91.56 71 GLY A O 1
ATOM 556 N N . MET A 1 72 ? -0.478 -9.608 -12.042 1.00 89.44 72 MET A N 1
ATOM 557 C CA . MET A 1 72 ? 0.799 -10.288 -12.241 1.00 89.44 72 MET A CA 1
ATOM 558 C C . MET A 1 72 ? 1.952 -9.365 -11.816 1.00 89.44 72 MET A C 1
ATOM 560 O O . MET A 1 72 ? 2.052 -8.254 -12.344 1.00 89.44 72 MET A O 1
ATOM 564 N N . PRO A 1 73 ? 2.780 -9.759 -10.829 1.00 90.88 73 PRO A N 1
ATOM 565 C CA . PRO A 1 73 ? 4.029 -9.061 -10.544 1.00 90.88 73 PRO A CA 1
ATOM 566 C C . PRO A 1 73 ? 5.029 -9.281 -11.680 1.00 90.88 73 PRO A C 1
ATOM 568 O O . PRO A 1 73 ? 4.922 -10.239 -12.444 1.00 90.88 73 PRO A O 1
ATOM 571 N N . ARG A 1 74 ? 6.039 -8.417 -11.748 1.00 90.94 74 ARG A N 1
ATOM 572 C CA . ARG A 1 74 ? 7.205 -8.638 -12.607 1.00 90.94 74 ARG A CA 1
ATOM 573 C C . ARG A 1 74 ? 8.043 -9.793 -12.047 1.00 90.94 74 ARG A C 1
ATOM 575 O O . ARG A 1 74 ? 7.975 -10.076 -10.856 1.00 90.94 74 ARG A O 1
ATOM 582 N N . VAL A 1 75 ? 8.828 -10.457 -12.881 1.00 92.44 75 VAL A N 1
ATOM 583 C CA . VAL A 1 75 ? 9.675 -11.594 -12.493 1.00 92.44 75 VAL A CA 1
ATOM 584 C C . VAL A 1 75 ? 11.102 -11.106 -12.295 1.00 92.44 75 VAL A C 1
ATOM 586 O O . VAL A 1 75 ? 11.647 -10.475 -13.199 1.00 92.44 75 VAL A O 1
ATOM 589 N N . TRP A 1 76 ? 11.708 -11.373 -11.138 1.00 94.12 76 TRP A N 1
ATOM 590 C CA . TRP A 1 76 ? 13.114 -11.042 -10.883 1.00 94.12 76 TRP A CA 1
ATOM 591 C C . TRP A 1 76 ? 14.044 -11.859 -11.788 1.00 94.12 76 TRP A C 1
ATOM 593 O O . TRP A 1 76 ? 13.897 -13.074 -11.899 1.00 94.12 76 TRP A O 1
ATOM 603 N N . THR A 1 77 ? 15.012 -11.203 -12.432 1.00 92.44 77 THR A N 1
ATOM 604 C CA . THR A 1 77 ? 15.892 -11.854 -13.426 1.00 92.44 77 THR A CA 1
ATOM 605 C C . THR A 1 77 ? 17.289 -12.169 -12.909 1.00 92.44 77 THR A C 1
ATOM 607 O O . THR A 1 77 ? 18.101 -12.676 -13.675 1.00 92.44 77 THR A O 1
ATOM 610 N N . ASP A 1 78 ? 17.583 -11.826 -11.655 1.00 92.12 78 ASP A N 1
ATOM 611 C CA . ASP A 1 78 ? 18.898 -11.982 -11.020 1.00 92.12 78 ASP A CA 1
ATOM 612 C C . ASP A 1 78 ? 20.076 -11.495 -11.881 1.00 92.12 78 ASP A C 1
ATOM 614 O O . ASP A 1 78 ? 20.949 -12.270 -12.279 1.00 92.12 78 ASP A O 1
ATOM 618 N N . PRO A 1 79 ? 20.090 -10.204 -12.255 1.00 90.38 79 PRO A N 1
ATOM 619 C CA . PRO A 1 79 ? 21.058 -9.726 -13.218 1.00 90.38 79 PRO A CA 1
ATOM 620 C C . PRO A 1 79 ? 22.431 -9.512 -12.537 1.00 90.38 79 PRO A C 1
ATOM 622 O O . PRO A 1 79 ? 22.501 -9.233 -11.335 1.00 90.38 79 PRO A O 1
ATOM 625 N N . PRO A 1 80 ? 23.548 -9.637 -13.276 1.00 90.38 80 PRO A N 1
ATOM 626 C CA . PRO A 1 80 ? 24.890 -9.569 -12.698 1.00 90.38 80 PRO A CA 1
ATOM 627 C C . PRO A 1 80 ? 25.198 -8.197 -12.066 1.00 90.38 80 PRO A C 1
ATOM 629 O O . PRO A 1 80 ? 24.613 -7.181 -12.439 1.00 90.38 80 PRO A O 1
ATOM 632 N N . PRO A 1 81 ? 26.153 -8.107 -11.126 1.00 89.44 81 PRO A N 1
ATOM 633 C CA . PRO A 1 81 ? 26.560 -6.821 -10.571 1.00 89.44 81 PRO A CA 1
ATOM 634 C C . PRO A 1 81 ? 27.232 -5.928 -11.629 1.00 89.44 81 PRO A C 1
ATOM 636 O O . PRO A 1 81 ? 27.800 -6.406 -12.608 1.00 89.44 81 PRO A O 1
ATOM 639 N N . GLY A 1 82 ? 27.220 -4.611 -11.399 1.00 88.69 82 GLY A N 1
ATOM 640 C CA . GLY A 1 82 ? 27.926 -3.641 -12.250 1.00 88.69 82 GLY A CA 1
ATOM 641 C C . GLY A 1 82 ? 27.163 -3.184 -13.496 1.00 88.69 82 GLY A C 1
ATOM 642 O O . GLY A 1 82 ? 27.758 -2.571 -14.380 1.00 88.69 82 GLY A O 1
ATOM 643 N N . ILE A 1 83 ? 25.856 -3.444 -13.573 1.00 89.00 83 ILE A N 1
ATOM 644 C CA . ILE A 1 83 ? 25.036 -3.014 -14.708 1.00 89.00 83 ILE A CA 1
ATOM 645 C C . ILE A 1 83 ? 24.901 -1.493 -14.736 1.00 89.00 83 ILE A C 1
ATOM 647 O O . ILE A 1 83 ? 24.615 -0.843 -13.726 1.00 89.00 83 ILE A O 1
ATOM 651 N N . ALA A 1 84 ? 25.090 -0.928 -15.926 1.00 88.12 84 ALA A N 1
ATOM 652 C CA . ALA A 1 84 ? 24.842 0.477 -16.178 1.00 88.12 84 ALA A CA 1
ATOM 653 C C . ALA A 1 84 ? 23.331 0.737 -16.224 1.00 88.12 84 ALA A C 1
ATOM 655 O O . ALA A 1 84 ? 22.622 0.196 -17.068 1.00 88.12 84 ALA A O 1
ATOM 656 N N . LEU A 1 85 ? 22.852 1.588 -15.319 1.00 89.69 85 LEU A N 1
ATOM 657 C CA . LEU A 1 85 ? 21.462 2.028 -15.288 1.00 89.69 85 LEU A CA 1
ATOM 658 C C . LEU A 1 85 ? 21.332 3.384 -15.971 1.00 89.69 85 LEU A C 1
ATOM 660 O O . LEU A 1 85 ? 22.070 4.326 -15.661 1.00 89.69 85 LEU A O 1
ATOM 664 N N . GLU A 1 86 ? 20.349 3.501 -16.857 1.00 88.12 86 GLU A N 1
ATOM 665 C CA . GLU A 1 86 ? 19.951 4.797 -17.393 1.00 88.12 86 GLU A CA 1
ATOM 666 C C . GLU A 1 86 ? 19.340 5.664 -16.293 1.00 88.12 86 GLU A C 1
ATOM 668 O O . GLU A 1 86 ? 18.729 5.158 -15.347 1.00 88.12 86 GLU A O 1
ATOM 673 N N . ARG A 1 87 ? 19.501 6.983 -16.416 1.00 86.75 87 ARG A N 1
ATOM 674 C CA . ARG A 1 87 ? 18.823 7.916 -15.520 1.00 86.75 87 ARG A CA 1
ATOM 675 C C . ARG A 1 87 ? 17.347 7.978 -15.890 1.00 86.75 87 ARG A C 1
ATOM 677 O O . ARG A 1 87 ? 17.004 8.276 -17.029 1.00 86.75 87 ARG A O 1
ATOM 684 N N . ASP A 1 88 ? 16.502 7.768 -14.898 1.00 85.00 88 ASP A N 1
ATOM 685 C CA . ASP A 1 88 ? 15.084 8.073 -14.951 1.00 85.00 88 ASP A CA 1
ATOM 686 C C . ASP A 1 88 ? 14.858 9.581 -15.131 1.00 85.00 88 ASP A C 1
ATOM 688 O O . ASP A 1 88 ? 15.793 10.392 -15.080 1.00 85.00 88 ASP A O 1
ATOM 692 N N . GLY A 1 89 ? 13.589 9.953 -15.326 1.00 81.06 89 GLY A N 1
ATOM 693 C CA . GLY A 1 89 ? 13.152 11.343 -15.431 1.00 81.06 89 GLY A CA 1
ATOM 694 C C . GLY A 1 89 ? 13.446 12.176 -14.177 1.00 81.06 89 GLY A C 1
ATOM 695 O O . GLY A 1 89 ? 14.354 11.902 -13.399 1.00 81.06 89 GLY A O 1
ATOM 696 N N . ASN A 1 90 ? 12.682 13.241 -13.957 1.00 82.12 90 ASN A N 1
ATOM 697 C CA . ASN A 1 90 ? 12.878 14.101 -12.782 1.00 82.12 90 ASN A CA 1
ATOM 698 C C . ASN A 1 90 ? 11.884 13.819 -11.653 1.00 82.12 90 ASN A C 1
ATOM 700 O O . ASN A 1 90 ? 12.029 14.395 -10.576 1.00 82.12 90 ASN A O 1
ATOM 704 N N . GLU A 1 91 ? 10.899 12.955 -11.893 1.00 80.94 91 GLU A N 1
ATOM 705 C CA . GLU A 1 91 ? 9.733 12.774 -11.037 1.00 80.94 91 GLU A CA 1
ATOM 706 C C . GLU A 1 91 ? 9.348 11.300 -10.878 1.00 80.94 91 GLU A C 1
ATOM 708 O O . GLU A 1 91 ? 9.568 10.489 -11.780 1.00 80.94 91 GLU A O 1
ATOM 713 N N . ALA A 1 92 ? 8.721 10.984 -9.744 1.00 79.81 92 ALA A N 1
ATOM 714 C CA . ALA A 1 92 ? 8.083 9.703 -9.464 1.00 79.81 92 ALA A CA 1
ATOM 715 C C . ALA A 1 92 ? 6.704 9.883 -8.822 1.00 79.81 92 ALA A C 1
ATOM 717 O O . ALA A 1 92 ? 6.462 10.827 -8.066 1.00 79.81 92 ALA A O 1
ATOM 718 N N . VAL A 1 93 ? 5.807 8.934 -9.087 1.00 82.56 93 VAL A N 1
ATOM 719 C CA . VAL A 1 93 ? 4.482 8.866 -8.463 1.00 82.56 93 VAL A CA 1
ATOM 720 C C . VAL A 1 93 ? 4.594 8.154 -7.110 1.00 82.56 93 VAL A C 1
ATOM 722 O O . VAL A 1 93 ? 4.946 6.984 -7.040 1.00 82.56 93 VAL A O 1
ATOM 725 N N . LYS A 1 94 ? 4.248 8.840 -6.016 1.00 81.50 94 LYS A N 1
ATOM 726 C CA . LYS A 1 94 ? 4.256 8.313 -4.634 1.00 81.50 94 LYS A CA 1
ATOM 727 C C . LYS A 1 94 ? 3.083 7.414 -4.286 1.00 81.50 94 LYS A C 1
ATOM 729 O O . LYS A 1 94 ? 3.129 6.659 -3.303 1.00 81.50 94 LYS A O 1
ATOM 734 N N . ASP A 1 95 ? 1.966 7.629 -4.963 1.00 86.12 95 ASP A N 1
ATOM 735 C CA . ASP A 1 95 ? 0.724 6.931 -4.687 1.00 86.12 95 ASP A CA 1
ATOM 736 C C . ASP A 1 95 ? -0.105 6.788 -5.953 1.00 86.12 95 ASP A C 1
ATOM 738 O O . ASP A 1 95 ? -1.000 7.585 -6.234 1.00 86.12 95 ASP A O 1
ATOM 742 N N . GLN A 1 96 ? 0.185 5.734 -6.712 1.00 88.44 96 GLN A N 1
ATOM 743 C CA . GLN A 1 96 ? -0.559 5.455 -7.928 1.00 88.44 96 GLN A CA 1
ATOM 744 C C . GLN A 1 96 ? -2.040 5.179 -7.654 1.00 88.44 96 GLN A C 1
ATOM 746 O O . GLN A 1 96 ? -2.883 5.556 -8.450 1.00 88.44 96 GLN A O 1
ATOM 751 N N . ASN A 1 97 ? -2.410 4.583 -6.519 1.00 91.62 97 ASN A N 1
ATOM 752 C CA . ASN A 1 97 ? -3.827 4.316 -6.256 1.00 91.62 97 ASN A CA 1
ATOM 753 C C . ASN A 1 97 ? -4.613 5.614 -6.030 1.00 91.62 97 ASN A C 1
ATOM 755 O O . ASN A 1 97 ? -5.734 5.746 -6.523 1.00 91.62 97 ASN A O 1
ATOM 759 N N . THR A 1 98 ? -4.015 6.584 -5.336 1.00 90.62 98 THR A N 1
ATOM 760 C CA . THR A 1 98 ? -4.587 7.932 -5.221 1.00 90.62 98 THR A CA 1
ATOM 761 C C . THR A 1 98 ? -4.566 8.660 -6.567 1.00 90.62 98 THR A C 1
ATOM 763 O O . THR A 1 98 ? -5.526 9.347 -6.886 1.00 90.62 98 THR A O 1
ATOM 766 N N . LEU A 1 99 ? -3.538 8.476 -7.401 1.00 89.19 99 LEU A N 1
ATOM 767 C CA . LEU A 1 99 ? -3.506 9.043 -8.755 1.00 89.19 99 LEU A CA 1
ATOM 768 C C . LEU A 1 99 ? -4.660 8.520 -9.631 1.00 89.19 99 LEU A C 1
ATOM 770 O O . LEU A 1 99 ? -5.359 9.306 -10.261 1.00 89.19 99 LEU A O 1
ATOM 774 N N . MET A 1 100 ? -4.870 7.202 -9.641 1.00 89.75 100 MET A N 1
ATOM 775 C CA . MET A 1 100 ? -5.867 6.535 -10.485 1.00 89.75 100 MET A CA 1
ATOM 776 C C . MET A 1 100 ? -7.295 6.706 -9.951 1.00 89.75 100 MET A C 1
ATOM 778 O O . MET A 1 100 ? -8.247 6.776 -10.722 1.00 89.75 100 MET A O 1
ATOM 782 N N . THR A 1 101 ? -7.462 6.772 -8.626 1.00 90.81 101 THR A N 1
ATOM 783 C CA . THR A 1 101 ? -8.770 6.892 -7.957 1.00 90.81 101 THR A CA 1
ATOM 784 C C . THR A 1 101 ? -8.731 7.926 -6.822 1.00 90.81 101 THR A C 1
ATOM 786 O O . THR A 1 101 ? -8.812 7.561 -5.647 1.00 90.81 101 THR A O 1
ATOM 789 N N . PRO A 1 102 ? -8.647 9.237 -7.124 1.00 88.06 102 PRO A N 1
ATOM 790 C CA . PRO A 1 102 ? -8.318 10.252 -6.114 1.00 88.06 102 PRO A CA 1
ATOM 791 C C . PRO A 1 102 ? -9.349 10.409 -4.997 1.00 88.06 102 PRO A C 1
ATOM 793 O O . PRO A 1 102 ? -9.001 10.702 -3.855 1.00 88.06 102 PRO A O 1
ATOM 796 N N . ARG A 1 103 ? -10.626 10.169 -5.309 1.00 87.88 103 ARG A N 1
ATOM 797 C CA . ARG A 1 103 ? -11.712 10.193 -4.318 1.00 87.88 103 ARG A CA 1
ATOM 798 C C . ARG A 1 103 ? -11.741 8.945 -3.439 1.00 87.88 103 ARG A C 1
ATOM 800 O O . ARG A 1 103 ? -12.230 9.018 -2.320 1.00 87.88 103 ARG A O 1
ATOM 807 N N . PHE A 1 104 ? -11.228 7.816 -3.933 1.00 91.38 104 PHE A N 1
ATOM 808 C CA . PHE A 1 104 ? -11.342 6.519 -3.267 1.00 91.38 104 PHE A CA 1
ATOM 809 C C . PHE A 1 104 ? -10.040 5.698 -3.369 1.00 91.38 104 PHE A C 1
ATOM 811 O O . PHE A 1 104 ? -10.032 4.650 -4.012 1.00 91.38 104 PHE A O 1
ATOM 818 N N . PRO A 1 105 ? -8.938 6.088 -2.698 1.00 92.12 105 PRO A N 1
ATOM 819 C CA . PRO A 1 105 ? -7.635 5.413 -2.842 1.00 92.12 105 PRO A CA 1
ATOM 820 C C . PRO A 1 105 ? -7.590 3.928 -2.425 1.00 92.12 105 PRO A C 1
ATOM 822 O O . PRO A 1 105 ? -6.634 3.201 -2.735 1.00 92.12 105 PRO A O 1
ATOM 825 N N . LEU A 1 106 ? -8.597 3.465 -1.678 1.00 96.25 106 LEU A N 1
ATOM 826 C CA . LEU A 1 106 ? -8.779 2.064 -1.283 1.00 96.25 106 LEU A CA 1
ATOM 827 C C . LEU A 1 106 ? -9.712 1.285 -2.230 1.00 96.25 106 LEU A C 1
ATOM 829 O O . LEU A 1 106 ? -9.888 0.083 -2.040 1.00 96.25 106 LEU A O 1
ATOM 833 N N . LEU A 1 107 ? -10.275 1.916 -3.267 1.00 96.50 107 LEU A N 1
ATOM 834 C CA . LEU A 1 107 ? -11.245 1.286 -4.167 1.00 96.50 107 LEU A CA 1
ATOM 835 C C . LEU A 1 107 ? -10.665 0.065 -4.877 1.00 96.50 107 LEU A C 1
ATOM 837 O O . LEU A 1 107 ? -11.286 -0.990 -4.851 1.00 96.50 107 LEU A O 1
ATOM 841 N N . ALA A 1 108 ? -9.458 0.164 -5.435 1.00 97.25 108 ALA A N 1
ATOM 842 C CA . ALA A 1 108 ? -8.823 -0.961 -6.125 1.00 97.25 108 ALA A CA 1
ATOM 843 C C . ALA A 1 108 ? -8.550 -2.163 -5.193 1.00 97.25 108 ALA A C 1
ATOM 845 O O . ALA A 1 108 ? -8.684 -3.318 -5.600 1.00 97.25 108 ALA A O 1
ATOM 846 N N . LEU A 1 109 ? -8.262 -1.910 -3.907 1.00 98.00 109 LEU A N 1
ATOM 847 C CA . LEU A 1 109 ? -8.162 -2.965 -2.893 1.00 98.00 109 LEU A CA 1
ATOM 848 C C . LEU A 1 109 ? -9.511 -3.682 -2.753 1.00 98.00 109 LEU A C 1
ATOM 850 O O . LEU A 1 109 ? -9.573 -4.898 -2.909 1.00 98.00 109 LEU A O 1
ATOM 854 N N . VAL A 1 110 ? -10.594 -2.940 -2.508 1.00 97.38 110 VAL A N 1
ATOM 855 C CA . VAL A 1 110 ? -11.935 -3.522 -2.322 1.00 97.38 110 VAL A CA 1
ATOM 856 C C . VAL A 1 110 ? -12.424 -4.225 -3.592 1.00 97.38 110 VAL A C 1
ATOM 858 O O . VAL A 1 110 ? -12.942 -5.339 -3.512 1.00 97.38 110 VAL A O 1
ATOM 861 N N . ALA A 1 111 ? -12.228 -3.607 -4.758 1.00 97.94 111 ALA A N 1
ATOM 862 C CA . ALA A 1 111 ? -12.627 -4.142 -6.055 1.00 97.94 111 ALA A CA 1
ATOM 863 C C . ALA A 1 111 ? -11.897 -5.452 -6.377 1.00 97.94 111 ALA A C 1
ATOM 865 O O . ALA A 1 111 ? -12.550 -6.430 -6.733 1.00 97.94 111 ALA A O 1
ATOM 866 N N . SER A 1 112 ? -10.576 -5.516 -6.170 1.00 98.44 112 SER A N 1
ATOM 867 C CA . SER A 1 112 ? -9.812 -6.747 -6.419 1.00 98.44 112 SER A CA 1
ATOM 868 C C . SER A 1 112 ? -10.242 -7.899 -5.513 1.00 98.44 112 SER A C 1
ATOM 870 O O . SER A 1 112 ? -10.357 -9.032 -5.972 1.00 98.44 112 SER A O 1
ATOM 872 N N . VAL A 1 113 ? -10.531 -7.628 -4.236 1.00 98.56 113 VAL A N 1
ATOM 873 C CA . VAL A 1 113 ? -11.031 -8.652 -3.309 1.00 98.56 113 VAL A CA 1
ATOM 874 C C . VAL A 1 113 ? -12.412 -9.140 -3.737 1.00 98.56 113 VAL A C 1
ATOM 876 O O . VAL A 1 113 ? -12.625 -10.346 -3.770 1.00 98.56 113 VAL A O 1
ATOM 879 N N . ARG A 1 114 ? -13.334 -8.241 -4.107 1.00 97.88 114 ARG A N 1
ATOM 880 C CA . ARG A 1 114 ? -14.676 -8.628 -4.579 1.00 97.88 114 ARG A CA 1
ATOM 881 C C . ARG A 1 114 ? -14.632 -9.444 -5.869 1.00 97.88 114 ARG A C 1
ATOM 883 O O . ARG A 1 114 ? -15.373 -10.413 -5.978 1.00 97.88 114 ARG A O 1
ATOM 890 N N . ALA A 1 115 ? -13.767 -9.073 -6.810 1.00 98.00 115 ALA A N 1
ATOM 891 C CA . ALA A 1 115 ? -13.613 -9.790 -8.072 1.00 98.00 115 ALA A CA 1
ATOM 892 C C . ALA A 1 115 ? -12.970 -11.174 -7.875 1.00 98.00 115 ALA A C 1
ATOM 894 O O . ALA A 1 115 ? -13.450 -12.157 -8.427 1.00 98.00 115 ALA A O 1
ATOM 895 N N . TYR A 1 116 ? -11.916 -11.269 -7.057 1.00 97.81 116 TYR A N 1
ATOM 896 C CA . TYR A 1 116 ? -11.176 -12.520 -6.857 1.00 97.81 116 TYR A CA 1
ATOM 897 C C . TYR A 1 116 ? -11.833 -13.469 -5.841 1.00 97.81 116 TYR A C 1
ATOM 899 O O . TYR A 1 116 ? -11.709 -14.687 -5.943 1.00 97.81 116 TYR A O 1
ATOM 907 N N . ARG A 1 117 ? -12.521 -12.926 -4.829 1.00 97.38 117 ARG A N 1
ATOM 908 C CA . ARG A 1 117 ? -13.227 -13.678 -3.780 1.00 97.38 117 ARG A CA 1
ATOM 909 C C . ARG A 1 117 ? -14.599 -13.054 -3.490 1.00 97.38 117 ARG A C 1
ATOM 911 O O . ARG A 1 117 ? -14.747 -12.355 -2.484 1.00 97.38 117 ARG A O 1
ATOM 918 N N . PRO A 1 118 ? -15.628 -13.363 -4.300 1.00 95.88 118 PRO A N 1
ATOM 919 C CA . PRO A 1 118 ? -16.971 -12.791 -4.150 1.00 95.88 118 PRO A CA 1
ATOM 920 C C . PRO A 1 118 ? -17.597 -12.998 -2.763 1.00 95.88 118 PRO A C 1
ATOM 922 O O . PRO A 1 118 ? -18.312 -12.132 -2.270 1.00 95.88 118 PRO A O 1
ATOM 925 N N . ASN A 1 119 ? -17.262 -14.110 -2.099 1.00 96.94 119 ASN A N 1
ATOM 926 C CA . ASN A 1 119 ? -17.777 -14.475 -0.774 1.00 96.94 119 ASN A CA 1
ATOM 927 C C . ASN A 1 119 ? -16.892 -13.983 0.390 1.00 96.94 119 ASN A C 1
ATOM 929 O O . ASN A 1 119 ? -17.004 -14.482 1.509 1.00 96.94 119 ASN A O 1
ATOM 933 N N . PHE A 1 120 ? -15.956 -13.056 0.153 1.00 97.50 120 PHE A N 1
ATOM 934 C CA . PHE A 1 120 ? -15.082 -12.550 1.211 1.00 97.50 120 PHE A CA 1
ATOM 935 C C . PHE A 1 120 ? -15.874 -11.771 2.277 1.00 97.50 120 PHE A C 1
ATOM 937 O O . PHE A 1 120 ? -16.537 -10.774 1.989 1.00 97.50 120 PHE A O 1
ATOM 944 N N . ALA A 1 121 ? -15.747 -12.197 3.535 1.00 95.00 121 ALA A N 1
ATOM 945 C CA . ALA A 1 121 ? -16.434 -11.615 4.684 1.00 95.00 121 ALA A CA 1
ATOM 946 C C . ALA A 1 121 ? -15.799 -10.280 5.131 1.00 95.00 121 ALA A C 1
ATOM 948 O O . ALA A 1 121 ? -15.023 -10.215 6.087 1.00 95.00 121 ALA A O 1
ATOM 949 N N . PHE A 1 122 ? -16.117 -9.184 4.432 1.00 94.75 122 PHE A N 1
ATOM 950 C CA . PHE A 1 122 ? -15.634 -7.839 4.788 1.00 94.75 122 PHE A CA 1
ATOM 951 C C . PHE A 1 122 ? -16.066 -7.387 6.190 1.00 94.75 122 PHE A C 1
ATOM 953 O O . PHE A 1 122 ? -15.336 -6.650 6.845 1.00 94.75 122 PHE A O 1
ATOM 960 N N . ASN A 1 123 ? -17.217 -7.856 6.672 1.00 93.19 123 ASN A N 1
ATOM 961 C CA . ASN A 1 123 ? -17.744 -7.572 8.009 1.00 93.19 123 ASN A CA 1
ATOM 962 C C . ASN A 1 123 ? -16.869 -8.116 9.158 1.00 93.19 123 ASN A C 1
ATOM 964 O O . ASN A 1 123 ? -17.007 -7.662 10.292 1.00 93.19 123 ASN A O 1
ATOM 968 N N . GLU A 1 124 ? -15.971 -9.066 8.886 1.00 94.81 124 GLU A N 1
ATOM 969 C CA . GLU A 1 124 ? -15.000 -9.577 9.862 1.00 94.81 124 GLU A CA 1
ATOM 970 C C . GLU A 1 124 ? -13.708 -8.752 9.929 1.00 94.81 124 GLU A C 1
ATOM 972 O O . GLU A 1 124 ? -12.859 -8.993 10.794 1.00 94.81 124 GLU A O 1
ATOM 977 N N . VAL A 1 125 ? -13.505 -7.819 8.998 1.00 97.44 125 VAL A N 1
ATOM 978 C CA . VAL A 1 125 ? -12.311 -6.974 8.945 1.00 97.44 125 VAL A CA 1
ATOM 979 C C . VAL A 1 125 ? -12.513 -5.768 9.854 1.00 97.44 125 VAL A C 1
ATOM 981 O O . VAL A 1 125 ? -13.492 -5.042 9.726 1.00 97.44 125 VAL A O 1
ATOM 984 N N . ASN A 1 126 ? -11.567 -5.513 10.757 1.00 97.75 126 ASN A N 1
ATOM 985 C CA . ASN A 1 126 ? -11.618 -4.337 11.624 1.00 97.75 126 ASN A CA 1
ATOM 986 C C . ASN A 1 126 ? -10.943 -3.126 10.981 1.00 97.75 126 ASN A C 1
ATOM 988 O O . ASN A 1 126 ? -11.407 -2.008 11.168 1.00 97.75 126 ASN A O 1
ATOM 992 N N . ILE A 1 127 ? -9.852 -3.329 10.236 1.00 98.00 127 ILE A N 1
ATOM 993 C CA . ILE A 1 127 ? -9.097 -2.242 9.601 1.00 98.00 127 ILE A CA 1
ATOM 994 C C . ILE A 1 127 ? -8.813 -2.591 8.143 1.00 98.00 127 ILE A C 1
ATOM 996 O O . ILE A 1 127 ? -8.216 -3.630 7.866 1.00 98.00 127 ILE A O 1
ATOM 1000 N N . VAL A 1 128 ? -9.172 -1.698 7.223 1.00 98.38 128 VAL A N 1
ATOM 1001 C CA . VAL A 1 128 ? -8.758 -1.734 5.814 1.00 98.38 128 VAL A CA 1
ATOM 1002 C C . VAL A 1 128 ? -7.755 -0.611 5.585 1.00 98.38 128 VAL A C 1
ATOM 1004 O O . VAL A 1 128 ? -8.051 0.556 5.837 1.00 98.38 128 VAL A O 1
ATOM 1007 N N . THR A 1 129 ? -6.540 -0.933 5.146 1.00 98.06 129 THR A N 1
ATOM 1008 C CA . THR A 1 129 ? -5.477 0.076 5.041 1.00 98.06 129 THR A CA 1
ATOM 1009 C C . THR A 1 129 ? -4.382 -0.282 4.034 1.00 98.06 129 THR A C 1
ATOM 1011 O O . THR A 1 129 ? -4.470 -1.248 3.275 1.00 98.06 129 THR A O 1
ATOM 1014 N N . THR A 1 130 ? -3.319 0.520 4.021 1.00 97.25 130 THR A N 1
ATOM 1015 C CA . THR A 1 130 ? -2.115 0.314 3.222 1.00 97.25 130 THR A CA 1
ATOM 1016 C C . THR A 1 130 ? -0.896 0.132 4.123 1.00 97.25 130 THR A C 1
ATOM 1018 O O . THR A 1 130 ? -0.823 0.692 5.221 1.00 97.25 130 THR A O 1
ATOM 1021 N N . ARG A 1 131 ? 0.128 -0.569 3.626 1.00 96.38 131 ARG A N 1
ATOM 1022 C CA . ARG A 1 131 ? 1.440 -0.655 4.292 1.00 96.38 131 ARG A CA 1
ATOM 1023 C C . ARG A 1 131 ? 2.016 0.725 4.613 1.00 96.38 131 ARG A C 1
ATOM 1025 O O . ARG A 1 131 ? 2.651 0.897 5.648 1.00 96.38 131 ARG A O 1
ATOM 1032 N N . ASN A 1 132 ? 1.826 1.714 3.736 1.00 93.06 132 ASN A N 1
ATOM 1033 C CA . ASN A 1 132 ? 2.368 3.058 3.943 1.00 93.06 132 ASN A CA 1
ATOM 1034 C C . ASN A 1 132 ? 1.712 3.759 5.147 1.00 93.06 132 ASN A C 1
ATOM 1036 O O . ASN A 1 132 ? 2.435 4.298 5.985 1.00 93.06 132 ASN A O 1
ATOM 1040 N N . SER A 1 133 ? 0.385 3.663 5.293 1.00 95.12 133 SER A N 1
ATOM 1041 C CA . SER A 1 133 ? -0.342 4.192 6.458 1.00 95.12 133 SER A CA 1
ATOM 1042 C C . SER A 1 133 ? 0.203 3.614 7.769 1.00 95.12 133 SER A C 1
ATOM 1044 O O . SER A 1 133 ? 0.528 4.359 8.693 1.00 95.12 133 SER A O 1
ATOM 1046 N N . LEU A 1 134 ? 0.412 2.293 7.825 1.00 95.00 134 LEU A N 1
ATOM 1047 C CA . LEU A 1 134 ? 0.989 1.634 9.002 1.00 95.00 134 LEU A CA 1
ATOM 1048 C C . LEU A 1 134 ? 2.450 2.037 9.249 1.00 95.00 134 LEU A C 1
ATOM 1050 O O . LEU A 1 134 ? 2.849 2.237 10.394 1.00 95.00 134 LEU A O 1
ATOM 1054 N N . ARG A 1 135 ? 3.256 2.219 8.193 1.00 92.50 135 ARG A N 1
ATOM 1055 C CA . ARG A 1 135 ? 4.638 2.717 8.318 1.00 92.50 135 ARG A CA 1
ATOM 1056 C C . ARG A 1 135 ? 4.695 4.149 8.848 1.00 92.50 135 ARG A C 1
ATOM 1058 O O . ARG A 1 135 ? 5.612 4.458 9.604 1.00 92.50 135 ARG A O 1
ATOM 1065 N N . LYS A 1 136 ? 3.749 5.017 8.474 1.00 90.75 136 LYS A N 1
ATOM 1066 C CA . LYS A 1 136 ? 3.627 6.379 9.023 1.00 90.75 136 LYS A CA 1
ATOM 1067 C C . LYS A 1 136 ? 3.357 6.338 10.529 1.00 90.75 136 LYS A C 1
ATOM 1069 O O . LYS A 1 136 ? 4.127 6.930 11.279 1.00 90.75 136 LYS A O 1
ATOM 1074 N N . LEU A 1 137 ? 2.375 5.545 10.965 1.00 91.50 137 LEU A N 1
ATOM 1075 C CA . LEU A 1 137 ? 2.091 5.333 12.391 1.00 91.50 137 LEU A CA 1
ATOM 1076 C C . LEU A 1 137 ? 3.290 4.742 13.145 1.00 91.50 137 LEU A C 1
ATOM 1078 O O . LEU A 1 137 ? 3.634 5.209 14.224 1.00 91.50 137 LEU A O 1
ATOM 1082 N N . LEU A 1 138 ? 3.981 3.756 12.565 1.00 89.25 138 LEU A N 1
ATOM 1083 C CA . LEU A 1 138 ? 5.165 3.167 13.191 1.00 89.25 138 LEU A CA 1
ATOM 1084 C C . LEU A 1 138 ? 6.300 4.189 13.360 1.00 89.25 138 LEU A C 1
ATOM 1086 O O . LEU A 1 138 ? 6.966 4.193 14.392 1.00 89.25 138 LEU A O 1
ATOM 1090 N N . ARG A 1 139 ? 6.529 5.057 12.365 1.00 87.50 139 ARG A N 1
ATOM 1091 C CA . ARG A 1 139 ? 7.517 6.144 12.472 1.00 87.50 139 ARG A CA 1
ATOM 1092 C C . ARG A 1 139 ? 7.123 7.165 13.527 1.00 87.50 139 ARG A C 1
ATOM 1094 O O . ARG A 1 139 ? 7.993 7.569 14.283 1.00 87.50 139 ARG A O 1
ATOM 1101 N N . PHE A 1 140 ? 5.846 7.532 13.601 1.00 86.50 140 PHE A N 1
ATOM 1102 C CA . PHE A 1 140 ? 5.325 8.415 14.644 1.00 86.50 140 PHE A CA 1
ATOM 1103 C C . PHE A 1 140 ? 5.629 7.873 16.045 1.00 86.50 140 PHE A C 1
ATOM 1105 O O . PHE A 1 140 ? 6.231 8.574 16.850 1.00 86.50 140 PHE A O 1
ATOM 1112 N N . ILE A 1 141 ? 5.320 6.595 16.292 1.00 85.62 141 ILE A N 1
ATOM 1113 C CA . ILE A 1 141 ? 5.563 5.939 17.586 1.00 85.62 141 ILE A CA 1
ATOM 1114 C C . ILE A 1 141 ? 7.065 5.817 17.896 1.00 85.62 141 ILE A C 1
ATOM 1116 O O . ILE A 1 141 ? 7.470 5.926 19.044 1.00 85.62 141 ILE A O 1
ATOM 1120 N N . ARG A 1 142 ? 7.913 5.566 16.890 1.00 83.12 142 ARG A N 1
ATOM 1121 C CA . ARG A 1 142 ? 9.366 5.399 17.091 1.00 83.12 142 ARG A CA 1
ATOM 1122 C C . ARG A 1 142 ? 10.140 6.712 17.182 1.00 83.12 142 ARG A C 1
ATOM 1124 O O . ARG A 1 142 ? 11.210 6.737 17.777 1.00 83.12 142 ARG A O 1
ATOM 1131 N N . GLY A 1 143 ? 9.660 7.761 16.524 1.00 73.81 143 GLY A N 1
ATOM 1132 C CA . GLY A 1 143 ? 10.333 9.056 16.432 1.00 73.81 143 GLY A CA 1
ATOM 1133 C C . GLY A 1 143 ? 9.926 10.048 17.521 1.00 73.81 143 GLY A C 1
ATOM 1134 O O . GLY A 1 143 ? 10.487 11.142 17.582 1.00 73.81 143 GLY A O 1
ATOM 1135 N N . SER A 1 144 ? 8.975 9.686 18.385 1.00 60.38 144 SER A N 1
ATOM 1136 C CA . SER A 1 144 ? 8.553 10.508 19.517 1.00 60.38 144 SER A CA 1
ATOM 1137 C C . SER A 1 144 ? 9.662 10.620 20.553 1.00 60.38 144 SER A C 1
ATOM 1139 O O . SER A 1 144 ? 9.916 9.705 21.331 1.00 60.38 144 SER A O 1
ATOM 1141 N N . GLY A 1 145 ? 10.352 11.752 20.523 1.00 54.19 145 GLY A N 1
ATOM 1142 C CA . GLY A 1 145 ? 11.479 12.057 21.401 1.00 54.19 145 GLY A CA 1
ATOM 1143 C C . GLY A 1 145 ? 12.408 13.117 20.819 1.00 54.19 145 GLY A C 1
ATOM 1144 O O . GLY A 1 145 ? 13.214 13.690 21.543 1.00 54.19 145 GLY A O 1
ATOM 1145 N N . ARG A 1 146 ? 12.293 13.415 19.517 1.00 57.50 146 ARG A N 1
ATOM 1146 C CA . ARG A 1 146 ? 13.052 14.481 18.855 1.00 57.50 146 ARG A CA 1
ATOM 1147 C C . ARG A 1 146 ? 12.115 15.337 17.990 1.00 57.50 146 ARG A C 1
ATOM 1149 O O . ARG A 1 146 ? 11.584 14.818 17.005 1.00 57.50 146 ARG A O 1
ATOM 1156 N N . PRO A 1 147 ? 11.892 16.621 18.329 1.00 57.75 147 PRO A N 1
ATOM 1157 C CA . PRO A 1 147 ? 11.187 17.556 17.452 1.00 57.75 147 PRO A CA 1
ATOM 1158 C C . PRO A 1 147 ? 11.786 17.525 16.036 1.00 57.75 147 PRO A C 1
ATOM 1160 O O . PRO A 1 147 ? 13.005 17.543 15.882 1.00 57.75 147 PRO A O 1
ATOM 1163 N N . GLY A 1 148 ? 10.942 17.403 15.007 1.00 63.91 148 GLY A N 1
ATOM 1164 C CA . GLY A 1 148 ? 11.375 17.316 13.604 1.00 63.91 148 GLY A CA 1
ATOM 1165 C C . GLY A 1 148 ? 11.889 15.945 13.132 1.00 63.91 148 GLY A C 1
ATOM 1166 O O . GLY A 1 148 ? 12.248 15.807 11.966 1.00 63.91 148 GLY A O 1
ATOM 1167 N N . ALA A 1 149 ? 11.907 14.907 13.979 1.00 67.19 149 ALA A N 1
ATOM 1168 C CA . ALA A 1 149 ? 12.375 13.573 13.572 1.00 67.19 149 ALA A CA 1
ATOM 1169 C C . ALA A 1 149 ? 11.371 12.776 12.722 1.00 67.19 149 ALA A C 1
ATOM 1171 O O . ALA A 1 149 ? 11.744 11.782 12.093 1.00 67.19 149 ALA A O 1
ATOM 1172 N N . VAL A 1 150 ? 10.103 13.191 12.689 1.00 73.50 150 VAL A N 1
ATOM 1173 C CA . VAL A 1 150 ? 9.056 12.573 11.871 1.00 73.50 150 VAL A CA 1
ATOM 1174 C C . VAL A 1 150 ? 8.422 13.662 11.024 1.00 73.50 150 VAL A C 1
ATOM 1176 O O . VAL A 1 150 ? 7.955 14.658 11.561 1.00 73.50 150 VAL A O 1
ATOM 1179 N N . ALA A 1 151 ? 8.421 13.472 9.704 1.00 78.88 151 ALA A N 1
ATOM 1180 C CA . ALA A 1 151 ? 7.697 14.355 8.801 1.00 78.88 151 ALA A CA 1
ATOM 1181 C C . ALA A 1 151 ? 6.192 14.280 9.078 1.00 78.88 151 ALA A C 1
ATOM 1183 O O . ALA A 1 151 ? 5.664 13.182 9.306 1.00 78.88 151 ALA A O 1
ATOM 1184 N N . ASP A 1 152 ? 5.519 15.424 8.985 1.00 84.69 152 ASP A N 1
ATOM 1185 C CA . ASP A 1 152 ? 4.072 15.495 9.126 1.00 84.69 152 ASP A CA 1
ATOM 1186 C C . ASP A 1 152 ? 3.384 14.572 8.120 1.00 84.69 152 ASP A C 1
ATOM 1188 O O . ASP A 1 152 ? 3.817 14.374 6.977 1.00 84.69 152 ASP A O 1
ATOM 1192 N N . PHE A 1 153 ? 2.305 13.946 8.572 1.00 89.06 153 PHE A N 1
ATOM 1193 C CA . PHE A 1 153 ? 1.507 13.068 7.741 1.00 89.06 153 PHE A CA 1
ATOM 1194 C C . PHE A 1 153 ? 0.045 13.143 8.143 1.00 89.06 153 PHE A C 1
ATOM 1196 O O . PHE A 1 153 ? -0.289 13.351 9.306 1.00 89.06 153 PHE A O 1
ATOM 1203 N N . ARG A 1 154 ? -0.822 12.867 7.172 1.00 91.00 154 ARG A N 1
ATOM 1204 C CA . ARG A 1 154 ? -2.256 12.749 7.387 1.00 91.00 154 ARG A CA 1
ATOM 1205 C C . ARG A 1 154 ? -2.758 11.365 7.015 1.00 91.00 154 ARG A C 1
ATOM 1207 O O . ARG A 1 154 ? -2.341 10.780 6.006 1.00 91.00 154 ARG A O 1
ATOM 1214 N N . LEU A 1 155 ? -3.657 10.861 7.850 1.00 94.06 155 LEU A N 1
ATOM 1215 C CA . LEU A 1 155 ? -4.477 9.691 7.585 1.00 94.06 155 LEU A CA 1
ATOM 1216 C C . LEU A 1 155 ? -5.937 10.102 7.766 1.00 94.06 155 LEU A C 1
ATOM 1218 O O . LEU A 1 155 ? -6.293 10.601 8.831 1.00 94.06 155 LEU A O 1
ATOM 1222 N N . ASP A 1 156 ? -6.751 9.877 6.744 1.00 94.06 156 ASP A N 1
ATOM 1223 C CA . ASP A 1 156 ? -8.202 9.992 6.851 1.00 94.06 156 ASP A CA 1
ATOM 1224 C C . ASP A 1 156 ? -8.767 8.668 7.378 1.00 94.06 156 ASP A C 1
ATOM 1226 O O . ASP A 1 156 ? -8.257 7.584 7.060 1.00 94.06 156 ASP A O 1
ATOM 1230 N N . VAL A 1 157 ? -9.792 8.774 8.222 1.00 95.38 157 VAL A N 1
ATOM 1231 C CA . VAL A 1 157 ? -10.408 7.657 8.940 1.00 95.38 157 VAL A CA 1
ATOM 1232 C C . VAL A 1 157 ? -11.902 7.656 8.649 1.00 95.38 157 VAL A C 1
ATOM 1234 O O . VAL A 1 157 ? -12.630 8.492 9.176 1.00 95.38 157 VAL A O 1
ATOM 1237 N N . ASP A 1 158 ? -12.354 6.684 7.860 1.00 95.44 158 ASP A N 1
ATOM 1238 C CA . ASP A 1 158 ? -13.777 6.458 7.606 1.00 95.44 158 ASP A CA 1
ATOM 1239 C C . ASP A 1 158 ? -14.258 5.250 8.415 1.00 95.44 158 ASP A C 1
ATOM 1241 O O . ASP A 1 158 ? -13.651 4.175 8.376 1.00 95.44 158 ASP A O 1
ATOM 1245 N N . VAL A 1 159 ? -15.362 5.405 9.145 1.00 95.38 159 VAL A N 1
ATOM 1246 C CA . VAL A 1 159 ? -15.969 4.325 9.937 1.00 95.38 159 VAL A CA 1
ATOM 1247 C C . VAL A 1 159 ? -17.162 3.754 9.177 1.00 95.38 159 VAL A C 1
ATOM 1249 O O . VAL A 1 159 ? -18.089 4.478 8.824 1.00 95.38 159 VAL A O 1
ATOM 1252 N N . THR A 1 160 ? -17.162 2.443 8.941 1.00 91.25 160 THR A N 1
ATOM 1253 C CA . THR A 1 160 ? -18.262 1.726 8.285 1.00 91.25 160 THR A CA 1
ATOM 1254 C C . THR A 1 160 ? -18.616 0.465 9.070 1.00 91.25 160 THR A C 1
ATOM 1256 O O . THR A 1 160 ? -17.856 -0.503 9.137 1.00 91.25 160 THR A O 1
ATOM 1259 N N . GLY A 1 161 ? -19.768 0.486 9.745 1.00 90.44 161 GLY A N 1
ATOM 1260 C CA . GLY A 1 161 ? -20.156 -0.580 10.670 1.00 90.44 161 GLY A CA 1
ATOM 1261 C C . GLY A 1 161 ? -19.110 -0.784 11.775 1.00 90.44 161 GLY A C 1
ATOM 1262 O O . GLY A 1 161 ? -18.900 0.096 12.603 1.00 90.44 161 GLY A O 1
ATOM 1263 N N . LYS A 1 162 ? -18.455 -1.954 11.785 1.00 92.69 162 LYS A N 1
ATOM 1264 C CA . LYS A 1 162 ? -17.381 -2.316 12.737 1.00 92.69 162 LYS A CA 1
ATOM 1265 C C . LYS A 1 162 ? -15.969 -2.142 12.162 1.00 92.69 162 LYS A C 1
ATOM 1267 O O . LYS A 1 162 ? -14.991 -2.506 12.818 1.00 92.69 162 LYS A O 1
ATOM 1272 N N . SER A 1 163 ? -15.871 -1.651 10.931 1.00 96.38 163 SER A N 1
ATOM 1273 C CA . SER A 1 163 ? -14.627 -1.529 10.185 1.00 96.38 163 SER A CA 1
ATOM 1274 C C . SER A 1 163 ? -14.198 -0.072 10.095 1.00 96.38 163 SER A C 1
ATOM 1276 O O . SER A 1 163 ? -15.020 0.836 9.976 1.00 96.38 163 SER A O 1
ATOM 1278 N N . VAL A 1 164 ? -12.890 0.138 10.098 1.00 97.31 164 VAL A N 1
ATOM 1279 C CA . VAL A 1 164 ? -12.261 1.428 9.844 1.00 97.31 164 VAL A CA 1
ATOM 12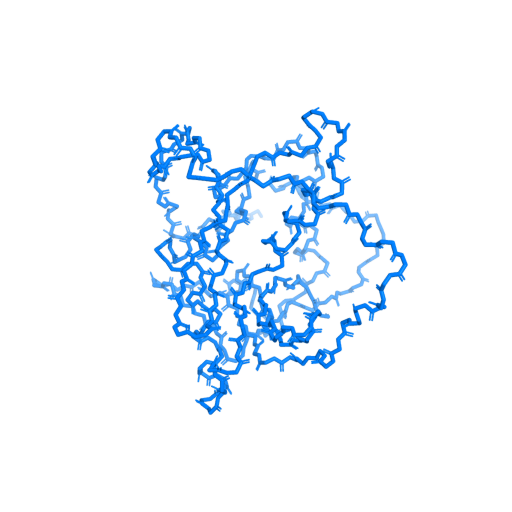80 C C . VAL A 1 164 ? -11.459 1.347 8.553 1.00 97.31 164 VAL A C 1
ATOM 1282 O O . VAL A 1 164 ? -10.642 0.442 8.376 1.00 97.31 164 VAL A O 1
ATOM 1285 N N . LEU A 1 165 ? -11.661 2.306 7.659 1.00 97.44 165 LEU A N 1
ATOM 1286 C CA . LEU A 1 165 ? -10.814 2.526 6.495 1.00 97.44 165 LEU A CA 1
ATOM 1287 C C . LEU A 1 165 ? -9.795 3.600 6.862 1.00 97.44 165 LEU A C 1
ATOM 1289 O O . LEU A 1 165 ? -10.156 4.720 7.204 1.00 97.44 165 LEU A O 1
ATOM 1293 N N . LEU A 1 166 ? -8.515 3.239 6.807 1.00 97.06 166 LEU A N 1
ATOM 1294 C CA . LEU A 1 166 ? -7.409 4.131 7.133 1.00 97.06 166 LEU A CA 1
ATOM 1295 C C . LEU A 1 166 ? -6.653 4.496 5.854 1.00 97.06 166 LEU A C 1
ATOM 1297 O O . LEU A 1 166 ? -5.773 3.749 5.394 1.00 97.06 166 LEU A O 1
ATOM 1301 N N . THR A 1 167 ? -6.984 5.657 5.299 1.00 94.50 167 THR A N 1
ATOM 1302 C CA . THR A 1 167 ? -6.514 6.132 3.995 1.00 94.50 167 THR A CA 1
ATOM 1303 C C . THR A 1 167 ? -5.382 7.137 4.169 1.00 94.50 167 THR A C 1
ATOM 1305 O O . THR A 1 167 ? -5.512 8.120 4.889 1.00 94.50 167 THR A O 1
ATOM 1308 N N . ARG A 1 168 ? -4.242 6.916 3.503 1.00 91.56 168 ARG A N 1
ATOM 1309 C CA . ARG A 1 168 ? -3.159 7.911 3.493 1.00 91.56 168 ARG A CA 1
ATOM 1310 C C . ARG A 1 168 ? -3.581 9.128 2.674 1.00 91.56 168 ARG A C 1
ATOM 1312 O O . ARG A 1 168 ? -4.116 8.971 1.582 1.00 91.56 168 ARG A O 1
ATOM 1319 N N . ARG A 1 169 ? -3.253 10.320 3.164 1.00 88.69 169 ARG A N 1
ATOM 1320 C CA . ARG A 1 169 ? -3.245 11.542 2.358 1.00 88.69 169 ARG A CA 1
ATOM 1321 C C . ARG A 1 169 ? -1.800 11.977 2.182 1.00 88.69 169 ARG A C 1
ATOM 1323 O O . ARG A 1 169 ? -1.038 12.065 3.149 1.00 88.69 169 ARG A O 1
ATOM 1330 N N . GLU A 1 170 ? -1.397 12.128 0.930 1.00 85.00 170 GLU A N 1
ATOM 1331 C CA . GLU A 1 170 ? -0.080 12.635 0.569 1.00 85.00 170 GLU A CA 1
ATOM 1332 C C . GLU A 1 170 ? -0.193 14.110 0.233 1.00 85.00 170 GLU A C 1
ATOM 1334 O O . GLU A 1 170 ? -1.067 14.486 -0.538 1.00 85.00 170 GLU A O 1
ATOM 1339 N N . LEU A 1 171 ? 0.732 14.915 0.757 1.00 78.69 171 LEU A N 1
ATOM 1340 C CA . LEU A 1 171 ? 0.849 16.327 0.383 1.00 78.69 171 LEU A CA 1
ATOM 1341 C C . LEU A 1 171 ? 1.202 16.498 -1.095 1.00 78.69 171 LEU A C 1
ATOM 1343 O O . LEU A 1 171 ? 0.909 17.512 -1.712 1.00 78.69 171 LEU A O 1
ATOM 1347 N N . ARG A 1 172 ? 1.904 15.506 -1.656 1.00 76.44 172 ARG A N 1
ATOM 1348 C CA . ARG A 1 172 ? 2.296 15.474 -3.061 1.00 76.44 172 ARG A CA 1
ATOM 1349 C C . ARG A 1 172 ? 2.172 14.052 -3.582 1.00 76.44 172 ARG A C 1
ATOM 1351 O O . ARG A 1 172 ? 2.822 13.146 -3.061 1.00 76.44 172 ARG A O 1
ATOM 1358 N N . ILE A 1 173 ? 1.349 13.867 -4.610 1.00 76.69 173 ILE A N 1
ATOM 1359 C CA . ILE A 1 173 ? 1.200 12.577 -5.303 1.00 76.69 173 ILE A CA 1
ATOM 1360 C C . ILE A 1 173 ? 2.413 12.310 -6.197 1.00 76.69 173 ILE A C 1
ATOM 1362 O O . ILE A 1 173 ? 2.806 11.158 -6.359 1.00 76.69 173 ILE A O 1
ATOM 1366 N N . VAL A 1 174 ? 3.038 13.366 -6.719 1.00 77.44 174 VAL A N 1
ATOM 1367 C CA . VAL A 1 174 ? 4.271 13.309 -7.508 1.00 77.44 174 VAL A CA 1
ATOM 1368 C C . VAL A 1 174 ? 5.403 13.943 -6.707 1.00 77.44 174 VAL A C 1
ATOM 1370 O O . VAL A 1 174 ? 5.229 14.994 -6.091 1.00 77.44 174 VAL A O 1
ATOM 1373 N N . GLU A 1 175 ? 6.568 13.305 -6.675 1.00 78.38 175 GLU A N 1
ATOM 1374 C CA . GLU A 1 175 ? 7.769 13.877 -6.076 1.00 78.38 175 GLU A CA 1
ATOM 1375 C C . GLU A 1 175 ? 8.882 14.062 -7.089 1.00 78.38 175 GLU A C 1
ATOM 1377 O O . GLU A 1 175 ? 9.130 13.188 -7.913 1.00 78.38 175 GLU A O 1
ATOM 1382 N N . HIS A 1 176 ? 9.604 15.174 -6.966 1.00 79.38 176 HIS A N 1
ATOM 1383 C CA . HIS A 1 176 ? 10.856 15.349 -7.682 1.00 79.38 176 HIS A CA 1
ATOM 1384 C C . HIS A 1 176 ? 11.961 14.529 -7.023 1.00 79.38 176 HIS A C 1
ATOM 1386 O O . HIS A 1 176 ? 12.073 14.485 -5.792 1.00 79.38 176 HIS A O 1
ATOM 1392 N N . TYR A 1 177 ? 12.816 13.925 -7.840 1.00 77.50 177 TYR A N 1
ATOM 1393 C CA . TYR A 1 177 ? 13.960 13.179 -7.348 1.00 77.50 177 TYR A CA 1
ATOM 1394 C C . TYR A 1 177 ? 14.964 14.085 -6.648 1.00 77.50 177 TYR A C 1
ATOM 1396 O O . TYR A 1 177 ? 15.516 15.015 -7.235 1.00 77.50 177 TYR A O 1
ATOM 1404 N N . LYS A 1 178 ? 15.235 13.763 -5.382 1.00 75.19 178 LYS A N 1
ATOM 1405 C CA . LYS A 1 178 ? 16.146 14.523 -4.517 1.00 75.19 178 LYS A CA 1
ATOM 1406 C C . LYS A 1 178 ? 17.552 13.929 -4.453 1.00 75.19 178 LYS A C 1
ATOM 1408 O O . LYS A 1 178 ? 18.445 14.543 -3.882 1.00 75.19 178 LYS A O 1
ATOM 1413 N N . SER A 1 179 ? 17.757 12.736 -5.012 1.00 76.56 179 SER A N 1
ATOM 1414 C CA . SER A 1 179 ? 19.045 12.042 -4.997 1.00 76.56 179 SER A CA 1
ATOM 1415 C C . SER A 1 179 ? 19.336 11.343 -6.323 1.00 76.56 179 SER A C 1
ATOM 1417 O O . SER A 1 179 ? 18.440 11.060 -7.121 1.00 76.56 179 SER A O 1
ATOM 1419 N N . ARG A 1 180 ? 20.614 11.008 -6.536 1.00 72.69 180 ARG A N 1
ATOM 1420 C CA . ARG A 1 180 ? 21.055 10.192 -7.675 1.00 72.69 180 ARG A CA 1
ATOM 1421 C C . ARG A 1 180 ? 20.460 8.781 -7.646 1.00 72.69 180 ARG A C 1
ATOM 1423 O O . ARG A 1 180 ? 20.159 8.259 -8.709 1.00 72.69 180 ARG A O 1
ATOM 1430 N N . SER A 1 181 ? 20.277 8.190 -6.463 1.00 73.50 181 SER A N 1
ATOM 1431 C CA . SER A 1 181 ? 19.689 6.851 -6.325 1.00 73.50 181 SER A CA 1
ATOM 1432 C C . SER A 1 181 ? 18.218 6.813 -6.735 1.00 73.50 181 SER A C 1
ATOM 1434 O O . SER A 1 181 ? 17.798 5.870 -7.389 1.00 73.50 181 SER A O 1
ATOM 1436 N N . MET A 1 182 ? 17.441 7.858 -6.430 1.00 75.38 182 MET A N 1
ATOM 1437 C CA . MET A 1 182 ? 16.043 7.922 -6.869 1.00 75.38 182 MET A CA 1
ATOM 1438 C C . MET A 1 182 ? 15.927 8.058 -8.393 1.00 75.38 182 MET A C 1
ATOM 1440 O O . MET A 1 182 ? 15.003 7.523 -8.987 1.00 75.38 182 MET A O 1
ATOM 1444 N N . ARG A 1 183 ? 16.905 8.716 -9.028 1.00 81.75 183 ARG A N 1
ATOM 1445 C CA . ARG A 1 183 ? 16.988 8.877 -10.487 1.00 81.75 183 ARG A CA 1
ATOM 1446 C C . ARG A 1 183 ? 17.379 7.604 -11.240 1.00 81.75 183 ARG A C 1
ATOM 1448 O O . ARG A 1 183 ? 17.629 7.699 -12.431 1.00 81.75 183 ARG A O 1
ATOM 1455 N N . VAL A 1 184 ? 17.532 6.462 -10.580 1.00 86.00 184 VAL A N 1
ATOM 1456 C CA . VAL A 1 184 ? 17.807 5.178 -11.248 1.00 86.00 184 VAL A CA 1
ATOM 1457 C C . VAL A 1 184 ? 16.920 4.052 -10.720 1.00 86.00 184 VAL A C 1
ATOM 1459 O O . VAL A 1 184 ? 17.133 2.902 -11.081 1.00 86.00 184 VAL A O 1
ATOM 1462 N N . ALA A 1 185 ? 15.963 4.355 -9.838 1.00 84.31 185 ALA A N 1
ATOM 1463 C CA . ALA A 1 185 ? 15.145 3.344 -9.179 1.00 84.31 185 ALA A CA 1
ATOM 1464 C C . ALA A 1 185 ? 14.222 2.624 -10.170 1.00 84.31 185 ALA A C 1
ATOM 1466 O O . ALA A 1 185 ? 14.199 1.397 -10.193 1.00 84.31 185 ALA A O 1
ATOM 1467 N N . GLN A 1 186 ? 13.539 3.369 -11.045 1.00 83.31 186 GLN A N 1
ATOM 1468 C CA . GLN A 1 186 ? 12.673 2.747 -12.046 1.00 83.31 186 GLN A CA 1
ATOM 1469 C C . GLN A 1 186 ? 13.528 1.993 -13.057 1.00 83.31 186 GLN A C 1
ATOM 1471 O O . GLN A 1 186 ? 13.220 0.856 -13.379 1.00 83.31 186 GLN A O 1
ATOM 1476 N N . SER A 1 187 ? 14.627 2.595 -13.521 1.00 87.56 187 SER A N 1
ATOM 1477 C CA . SER A 1 187 ? 15.598 1.957 -14.415 1.00 87.56 187 SER A CA 1
ATOM 1478 C C . SER A 1 187 ? 16.109 0.629 -13.854 1.00 87.56 187 SER A C 1
ATOM 1480 O O . SER A 1 187 ? 16.125 -0.372 -14.566 1.00 87.56 187 SER A O 1
ATOM 1482 N N . PHE A 1 188 ? 16.440 0.593 -12.561 1.00 89.94 188 PHE A N 1
ATOM 1483 C CA . PHE A 1 188 ? 16.824 -0.629 -11.863 1.00 89.94 188 PHE A CA 1
ATOM 1484 C C . PHE A 1 188 ? 15.715 -1.678 -11.918 1.00 89.94 188 PHE A C 1
ATOM 1486 O O . PHE A 1 188 ? 15.974 -2.799 -12.346 1.00 89.94 188 PHE A O 1
ATOM 1493 N N . GLU A 1 189 ? 14.480 -1.318 -11.562 1.00 88.69 189 GLU A N 1
ATOM 1494 C CA . GLU A 1 189 ? 13.341 -2.232 -11.668 1.00 88.69 189 GLU A CA 1
ATOM 1495 C C . GLU A 1 189 ? 13.179 -2.758 -13.100 1.00 88.69 189 GLU A C 1
ATOM 1497 O O . GLU A 1 189 ? 13.061 -3.968 -13.280 1.00 88.69 189 GLU A O 1
ATOM 1502 N N . ARG A 1 190 ? 13.260 -1.901 -14.131 1.00 86.50 190 ARG A N 1
ATOM 1503 C CA . ARG A 1 190 ? 13.116 -2.326 -15.539 1.00 86.50 190 ARG A CA 1
ATOM 1504 C C . ARG A 1 190 ? 14.179 -3.329 -15.957 1.00 86.50 190 ARG A C 1
ATOM 1506 O O . ARG A 1 190 ? 13.869 -4.292 -16.645 1.00 86.50 190 ARG A O 1
ATOM 1513 N N . VAL A 1 191 ? 15.429 -3.054 -15.597 1.00 90.25 191 VAL A N 1
ATOM 1514 C CA . VAL A 1 191 ? 16.591 -3.840 -16.021 1.00 90.25 191 VAL A CA 1
ATOM 1515 C C . VAL A 1 191 ? 16.663 -5.166 -15.272 1.00 90.25 191 VAL A C 1
ATOM 1517 O O . VAL A 1 191 ? 17.113 -6.160 -15.834 1.00 90.25 191 VAL A O 1
ATOM 1520 N N . CYS A 1 192 ? 16.215 -5.191 -14.017 1.00 91.44 192 CYS A N 1
ATOM 1521 C CA . CYS A 1 192 ? 16.347 -6.361 -13.155 1.00 91.44 192 CYS A CA 1
ATOM 1522 C C . CYS A 1 192 ? 15.099 -7.245 -13.107 1.00 91.44 192 CYS A C 1
ATOM 1524 O O . CYS A 1 192 ? 15.044 -8.194 -12.321 1.00 91.44 192 CYS A O 1
ATOM 1526 N N . THR A 1 193 ? 14.071 -6.926 -13.896 1.00 91.62 193 THR A N 1
ATOM 1527 C CA . THR A 1 193 ? 12.829 -7.694 -13.899 1.00 91.62 193 THR A CA 1
ATOM 1528 C C . THR A 1 193 ? 12.205 -7.779 -15.287 1.00 91.62 193 THR A C 1
ATOM 1530 O O . THR A 1 193 ? 12.277 -6.835 -16.075 1.00 91.62 193 THR A O 1
ATOM 1533 N N . LEU A 1 194 ? 11.502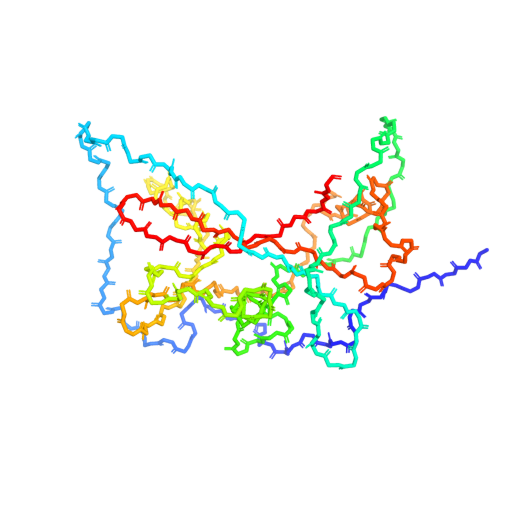 -8.874 -15.567 1.00 89.44 194 LEU A N 1
ATOM 1534 C CA . LEU A 1 194 ? 10.742 -9.068 -16.802 1.00 89.44 194 LEU A CA 1
ATOM 1535 C C . LEU A 1 194 ? 9.228 -9.051 -16.551 1.00 89.44 194 LEU A C 1
ATOM 1537 O O . LEU A 1 194 ? 8.777 -9.421 -15.467 1.00 89.44 194 LEU A O 1
ATOM 1541 N N . PRO A 1 195 ? 8.417 -8.641 -17.538 1.00 85.19 195 PRO A N 1
ATOM 1542 C CA . PRO A 1 195 ? 6.971 -8.831 -17.478 1.00 85.19 195 PRO A CA 1
ATOM 1543 C C . PRO A 1 195 ? 6.636 -10.326 -17.447 1.00 85.19 195 PRO A C 1
ATOM 1545 O O . PRO A 1 195 ? 7.249 -11.109 -18.171 1.00 85.19 195 PRO A O 1
ATOM 1548 N N . ALA A 1 196 ? 5.658 -10.725 -16.634 1.00 82.38 196 ALA A N 1
ATOM 1549 C CA . ALA A 1 196 ? 5.276 -12.133 -16.504 1.00 82.38 196 ALA A CA 1
ATOM 1550 C C . ALA A 1 196 ? 4.580 -12.700 -17.758 1.00 82.38 196 ALA A C 1
ATOM 1552 O O . ALA A 1 196 ? 4.645 -13.900 -18.005 1.00 82.38 196 ALA A O 1
ATOM 1553 N N . ASP A 1 197 ? 3.928 -11.848 -18.548 1.00 77.44 197 ASP A N 1
ATOM 1554 C CA . ASP A 1 197 ? 3.175 -12.182 -19.764 1.00 77.44 197 ASP A CA 1
ATOM 1555 C C . ASP A 1 197 ? 3.879 -11.725 -21.056 1.00 77.44 197 ASP A C 1
ATOM 1557 O O . ASP A 1 197 ? 3.307 -11.798 -22.141 1.00 77.44 197 ASP A O 1
ATOM 1561 N N . GLY A 1 198 ? 5.134 -11.278 -20.954 1.00 68.38 198 GLY A N 1
ATOM 1562 C CA . GLY A 1 198 ? 5.939 -10.829 -22.090 1.00 68.38 198 GLY A CA 1
ATOM 1563 C C . GLY A 1 198 ? 5.659 -9.400 -22.567 1.00 68.38 198 GLY A C 1
ATOM 1564 O O . GLY A 1 198 ? 6.447 -8.892 -23.365 1.00 68.38 198 GLY A O 1
ATOM 1565 N N . ASP A 1 199 ? 4.626 -8.718 -22.056 1.00 66.56 199 ASP A N 1
ATOM 1566 C CA . ASP A 1 199 ? 4.339 -7.321 -22.397 1.00 66.56 199 ASP A CA 1
ATOM 1567 C C . ASP A 1 199 ? 4.647 -6.379 -21.226 1.00 66.56 199 ASP A C 1
ATOM 1569 O O . ASP A 1 199 ? 3.987 -6.359 -20.189 1.00 66.56 199 ASP A O 1
ATOM 1573 N N . TYR A 1 200 ? 5.690 -5.566 -21.391 1.00 55.81 200 TYR A N 1
ATOM 1574 C CA . TYR A 1 200 ? 6.072 -4.567 -20.395 1.00 55.81 200 TYR A CA 1
ATOM 1575 C C . TYR A 1 200 ? 5.061 -3.419 -20.338 1.00 55.81 200 TYR A C 1
ATOM 1577 O O . TYR A 1 200 ? 4.846 -2.844 -19.271 1.00 55.81 200 TYR A O 1
ATOM 1585 N N . ALA A 1 201 ? 4.473 -3.055 -21.479 1.00 57.06 201 ALA A N 1
ATOM 1586 C CA . ALA A 1 201 ? 3.720 -1.818 -21.644 1.00 57.06 201 ALA A CA 1
ATOM 1587 C C . ALA A 1 201 ? 2.363 -1.845 -20.932 1.00 57.06 201 ALA A C 1
ATOM 1589 O O . ALA A 1 201 ? 1.795 -0.788 -20.660 1.00 57.06 201 ALA A O 1
ATOM 1590 N N . THR A 1 202 ? 1.855 -3.030 -20.595 1.00 60.22 202 THR A N 1
ATOM 1591 C CA . THR A 1 202 ? 0.523 -3.188 -20.013 1.00 60.22 202 THR A CA 1
ATOM 1592 C C . THR A 1 202 ? 0.500 -3.042 -18.500 1.00 60.22 202 THR A C 1
ATOM 1594 O O . THR A 1 202 ? -0.547 -2.669 -17.993 1.00 60.22 202 THR A O 1
ATOM 1597 N N . HIS A 1 203 ? 1.595 -3.266 -17.761 1.00 63.38 203 HIS A N 1
ATOM 1598 C CA . HIS A 1 203 ? 1.572 -3.289 -16.286 1.00 63.38 203 HIS A CA 1
ATOM 1599 C C . HIS A 1 203 ? 2.306 -2.098 -15.666 1.00 63.38 203 HIS A C 1
ATOM 1601 O O . HIS A 1 203 ? 3.526 -1.978 -15.763 1.00 63.38 203 HIS A O 1
ATOM 1607 N N . MET A 1 204 ? 1.570 -1.237 -14.959 1.00 76.81 204 MET A N 1
ATOM 1608 C CA . MET A 1 204 ? 2.127 -0.026 -14.344 1.00 76.81 204 MET A CA 1
ATOM 1609 C C . MET A 1 204 ? 2.628 -0.234 -12.906 1.00 76.81 204 MET A C 1
ATOM 1611 O O . MET A 1 204 ? 3.667 0.295 -12.536 1.00 76.81 204 MET A O 1
ATOM 1615 N N . SER A 1 205 ? 1.883 -0.970 -12.077 1.00 88.56 205 SER A N 1
ATOM 1616 C CA . SER A 1 205 ? 2.338 -1.433 -10.756 1.00 88.56 205 SER A CA 1
ATOM 1617 C C . SER A 1 205 ? 1.519 -2.628 -10.302 1.00 88.56 205 SER A C 1
ATOM 1619 O O . SER A 1 205 ? 0.347 -2.766 -10.670 1.00 88.56 205 SER A O 1
ATOM 1621 N N . HIS A 1 206 ? 2.122 -3.467 -9.463 1.00 94.00 206 HIS A N 1
ATOM 1622 C CA . HIS A 1 206 ? 1.485 -4.651 -8.910 1.00 94.00 206 HIS A CA 1
ATOM 1623 C C . HIS A 1 206 ? 1.278 -4.524 -7.399 1.00 94.00 206 HIS A C 1
ATOM 1625 O O . HIS A 1 206 ? 2.168 -4.129 -6.647 1.00 94.00 206 HIS A O 1
ATOM 1631 N N . HIS A 1 207 ? 0.085 -4.890 -6.934 1.00 96.69 207 HIS A N 1
ATOM 1632 C CA . HIS A 1 207 ? -0.329 -4.785 -5.539 1.00 96.69 207 HIS A CA 1
ATOM 1633 C C . HIS A 1 207 ? -0.853 -6.123 -5.034 1.00 96.69 207 HIS A C 1
ATOM 1635 O O . HIS A 1 207 ? -1.694 -6.766 -5.662 1.00 96.69 207 HIS A O 1
ATOM 1641 N N . ARG A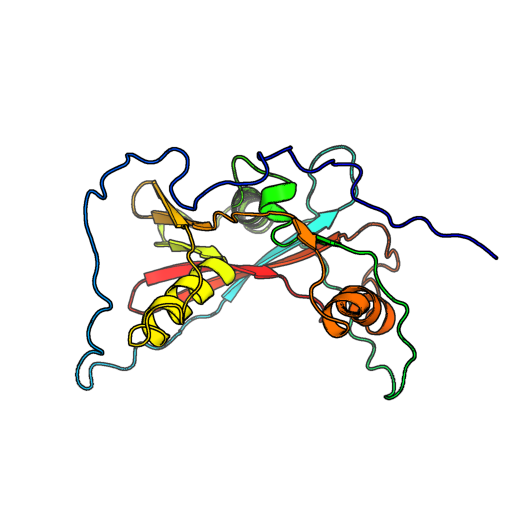 1 208 ? -0.423 -6.507 -3.834 1.00 97.81 208 ARG A N 1
ATOM 1642 C CA . ARG A 1 208 ? -0.967 -7.645 -3.090 1.00 97.81 208 ARG A CA 1
ATOM 1643 C C . ARG A 1 208 ? -1.863 -7.147 -1.969 1.00 97.81 208 ARG A C 1
ATOM 1645 O O . ARG A 1 208 ? -1.569 -6.142 -1.316 1.00 97.81 208 ARG A O 1
ATOM 1652 N N . VAL A 1 209 ? -2.946 -7.875 -1.725 1.00 98.62 209 VAL A N 1
ATOM 1653 C CA . VAL A 1 209 ? -3.860 -7.644 -0.608 1.00 98.62 209 VAL A CA 1
ATOM 1654 C C . VAL A 1 209 ? -3.779 -8.839 0.329 1.00 98.62 209 VAL A C 1
ATOM 1656 O O . VAL A 1 209 ? -4.034 -9.978 -0.065 1.00 98.62 209 VAL A O 1
ATOM 1659 N N . VAL A 1 210 ? -3.429 -8.578 1.584 1.00 98.25 210 VAL A N 1
ATOM 1660 C CA . VAL A 1 210 ? -3.276 -9.600 2.622 1.00 98.25 210 VAL A CA 1
ATOM 1661 C C . VAL A 1 210 ? -4.201 -9.332 3.799 1.00 98.25 210 VAL A C 1
ATOM 1663 O O . VAL A 1 210 ? -4.462 -8.180 4.144 1.00 98.25 210 VAL A O 1
ATOM 1666 N N . LYS A 1 211 ? -4.666 -10.401 4.441 1.00 98.12 211 LYS A N 1
ATOM 1667 C CA . LYS A 1 211 ? -5.359 -10.374 5.730 1.00 98.12 211 LYS A CA 1
ATOM 1668 C C . LYS A 1 211 ? -4.421 -10.955 6.780 1.00 98.12 211 LYS A C 1
ATOM 1670 O O . LYS A 1 211 ? -3.778 -11.969 6.530 1.00 98.12 211 LYS A O 1
ATOM 1675 N N . TYR A 1 212 ? -4.327 -10.317 7.937 1.00 97.19 212 TYR A N 1
ATOM 1676 C CA . TYR A 1 212 ? -3.627 -10.866 9.098 1.00 97.19 212 TYR A CA 1
ATOM 1677 C C . TYR A 1 212 ? -4.216 -10.303 10.388 1.00 97.19 212 TYR A C 1
ATOM 1679 O O . TYR A 1 212 ? -4.924 -9.293 10.380 1.00 97.19 212 TYR A O 1
ATOM 1687 N N . ARG A 1 213 ? -3.918 -10.953 11.512 1.00 95.69 213 ARG A N 1
ATOM 1688 C CA . ARG A 1 213 ? -4.327 -10.496 12.839 1.00 95.69 213 ARG A CA 1
ATOM 1689 C C . ARG A 1 213 ? -3.163 -9.822 13.550 1.00 95.69 213 ARG A C 1
ATOM 1691 O O . ARG A 1 213 ? -2.062 -10.367 13.590 1.00 95.69 213 ARG A O 1
ATOM 1698 N N . PHE A 1 214 ? -3.415 -8.657 14.141 1.00 92.31 214 PHE A N 1
ATOM 1699 C CA . PHE A 1 21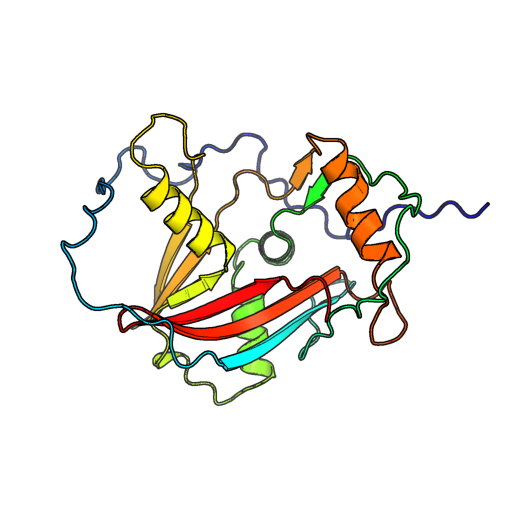4 ? -2.448 -7.944 14.974 1.00 92.31 214 PHE A CA 1
ATOM 1700 C C . PHE A 1 214 ? -3.152 -7.285 16.158 1.00 92.31 214 PHE A C 1
ATOM 1702 O O . PHE A 1 214 ? -4.119 -6.548 15.986 1.00 92.31 214 PHE A O 1
ATOM 1709 N N . GLY A 1 215 ? -2.693 -7.573 17.380 1.00 88.62 215 GLY A N 1
ATOM 1710 C CA . GLY A 1 215 ? -3.264 -6.974 18.592 1.00 88.62 215 GLY A CA 1
ATOM 1711 C C . GLY A 1 215 ? -4.762 -7.244 18.781 1.00 88.62 215 GLY A C 1
ATOM 1712 O O . GLY A 1 215 ? -5.466 -6.400 19.319 1.00 88.62 215 GLY A O 1
ATOM 1713 N N . GLY A 1 216 ? -5.256 -8.392 18.308 1.00 90.00 216 GLY A N 1
ATOM 1714 C CA . GLY A 1 216 ? -6.680 -8.734 18.362 1.00 90.00 216 GLY A CA 1
ATOM 1715 C C . GLY A 1 216 ? -7.514 -8.229 17.182 1.00 90.00 216 GLY A C 1
ATOM 1716 O O . GLY A 1 216 ? -8.647 -8.672 17.051 1.00 90.00 216 GLY A O 1
ATOM 1717 N N . LEU A 1 217 ? -6.953 -7.388 16.311 1.00 94.25 217 LEU A N 1
ATOM 1718 C CA . LEU A 1 217 ? -7.646 -6.789 15.172 1.00 94.25 217 LEU A CA 1
ATOM 1719 C C . LEU A 1 217 ? -7.360 -7.562 13.886 1.00 94.25 217 LEU A C 1
ATOM 1721 O O . LEU A 1 217 ? -6.205 -7.883 13.599 1.00 94.25 217 LEU A O 1
ATOM 1725 N N . ASN A 1 218 ? -8.399 -7.808 13.095 1.00 96.75 218 ASN A N 1
ATOM 1726 C CA . ASN A 1 218 ? -8.277 -8.320 11.735 1.00 96.75 218 ASN A CA 1
ATOM 1727 C C . ASN A 1 218 ? -7.974 -7.157 10.785 1.00 96.75 218 ASN A C 1
ATOM 1729 O O . ASN A 1 218 ? -8.803 -6.262 10.603 1.00 96.75 218 ASN A O 1
ATOM 1733 N N . ILE A 1 219 ? -6.792 -7.176 10.177 1.00 97.81 219 ILE A N 1
ATOM 1734 C CA . ILE A 1 219 ? -6.306 -6.134 9.273 1.00 97.81 219 ILE A CA 1
ATOM 1735 C C . ILE A 1 219 ? -6.307 -6.679 7.848 1.00 97.81 219 ILE A C 1
ATOM 1737 O O . ILE A 1 219 ? -5.697 -7.712 7.581 1.00 97.81 219 ILE A O 1
ATOM 1741 N N . LEU A 1 220 ? -6.961 -5.962 6.937 1.00 98.50 220 LEU A N 1
ATOM 1742 C CA . LEU A 1 220 ? -6.848 -6.130 5.495 1.00 98.50 220 LEU A CA 1
ATOM 1743 C C . LEU A 1 220 ? -5.940 -5.021 4.958 1.00 98.50 220 LEU A C 1
ATOM 1745 O O . LEU A 1 220 ? -6.262 -3.835 5.041 1.00 98.50 220 LEU A O 1
ATOM 1749 N N . MET A 1 221 ? -4.782 -5.395 4.433 1.00 98.12 221 MET A N 1
ATOM 1750 C CA . MET A 1 221 ? -3.743 -4.457 4.029 1.00 98.12 221 MET A CA 1
ATOM 1751 C C . MET A 1 221 ? -3.348 -4.676 2.575 1.00 98.12 221 MET A C 1
ATOM 1753 O O . MET A 1 221 ? -3.047 -5.796 2.169 1.00 98.12 221 MET A O 1
ATOM 1757 N N . ARG A 1 222 ? -3.247 -3.582 1.819 1.00 97.88 222 ARG A N 1
ATOM 1758 C CA . ARG A 1 222 ? -2.565 -3.564 0.521 1.00 97.88 222 ARG A CA 1
ATOM 1759 C C . ARG A 1 222 ? -1.106 -3.136 0.642 1.00 97.88 222 ARG A C 1
ATOM 1761 O O . ARG A 1 222 ? -0.783 -2.199 1.384 1.00 97.88 222 ARG A O 1
ATOM 1768 N N . PHE A 1 223 ? -0.247 -3.736 -0.174 1.00 97.12 223 PHE A N 1
ATOM 1769 C CA . PHE A 1 223 ? 1.090 -3.230 -0.465 1.00 97.12 223 PHE A CA 1
ATOM 1770 C C . PHE A 1 223 ? 1.488 -3.478 -1.921 1.00 97.12 223 PHE A C 1
ATOM 1772 O O . PHE A 1 223 ? 1.076 -4.463 -2.526 1.00 97.12 223 PHE A O 1
ATOM 1779 N N . GLU A 1 224 ? 2.303 -2.574 -2.449 1.00 94.94 224 GLU A N 1
ATOM 1780 C CA . GLU A 1 224 ? 2.986 -2.745 -3.728 1.00 94.94 224 GLU A CA 1
ATOM 1781 C C . GLU A 1 224 ? 4.065 -3.826 -3.618 1.00 94.94 224 GLU A C 1
ATOM 1783 O O . GLU A 1 224 ? 4.707 -3.955 -2.569 1.00 94.94 224 GLU A O 1
ATOM 1788 N N . THR A 1 225 ? 4.217 -4.620 -4.672 1.00 93.62 225 THR A N 1
ATOM 1789 C CA . THR A 1 225 ? 5.234 -5.667 -4.805 1.00 93.62 225 THR A CA 1
ATOM 1790 C C . THR A 1 225 ? 5.920 -5.499 -6.154 1.00 93.62 225 THR A C 1
ATOM 1792 O O . THR A 1 225 ? 5.270 -5.653 -7.185 1.00 93.62 225 THR A O 1
ATOM 1795 N N . ASP A 1 226 ? 7.219 -5.215 -6.121 1.00 89.81 226 ASP A N 1
ATOM 1796 C CA . ASP A 1 226 ? 7.992 -4.828 -7.307 1.00 89.81 226 ASP A CA 1
ATOM 1797 C C . ASP A 1 226 ? 8.243 -6.031 -8.232 1.00 89.81 226 ASP A C 1
ATOM 1799 O O . ASP A 1 226 ? 8.103 -5.933 -9.450 1.00 89.81 226 ASP A O 1
ATOM 1803 N N . ALA A 1 227 ? 8.541 -7.195 -7.641 1.00 91.44 227 ALA A N 1
ATOM 1804 C CA . ALA A 1 227 ? 8.780 -8.439 -8.364 1.00 91.44 227 ALA A CA 1
ATOM 1805 C C . ALA A 1 227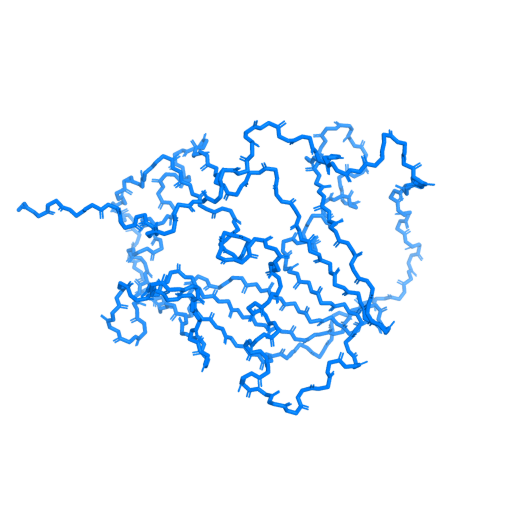 ? 8.428 -9.694 -7.542 1.00 91.44 227 ALA A C 1
ATOM 1807 O O . ALA A 1 227 ? 8.175 -9.617 -6.333 1.00 91.44 227 ALA A O 1
ATOM 1808 N N . CYS A 1 228 ? 8.421 -10.851 -8.205 1.00 90.75 228 CYS A N 1
ATOM 1809 C CA . CYS A 1 228 ? 8.386 -12.187 -7.613 1.00 90.75 228 CYS A CA 1
ATOM 1810 C C . CYS A 1 228 ? 9.580 -13.040 -8.038 1.00 90.75 228 CYS A C 1
ATOM 1812 O O . CYS A 1 228 ? 10.109 -12.806 -9.151 1.00 90.75 228 CYS A O 1
#